Protein 7ZOT (pdb70)

Radius of gyration: 19.87 Å; Cα contacts (8 Å, |Δi|>4): 506; chains: 2; bounding box: 58×39×43 Å

Foldseek 3Di:
DDDDALFKKWWDDVPATFIWGDHDPQKTWWFDWDPAAQPPDPHHNPDPCGRKTFTAIDGNCVRRPVTDMDGDPVCCVVAPWDPSVQLNVVSVVRGGPIDRPDRVVVVRVVVNVVSGHD/DDDDQLFKKWADDDPATFIWGHHDPQKTWWFAFDDPDPPGPDDDPCVVVTFKTFTAIGGNCVVNVPTDMDGPLPCPVPADWDPSVQLNVVSVVRGGPIDGDDRVVVVRVVVSNVSTGD

Solvent-accessible surface area: 12417 Å² total; per-residue (Å²): 174,150,17,116,55,0,0,1,0,15,0,34,36,22,10,34,73,0,21,0,0,19,23,12,143,31,78,0,0,2,0,4,50,15,110,103,100,8,17,35,82,128,47,62,26,128,38,125,123,15,16,36,3,70,0,73,120,59,108,16,124,91,12,7,54,54,10,41,96,126,22,25,25,68,64,54,175,134,126,150,31,68,89,62,146,57,0,28,50,25,0,112,139,65,63,39,95,144,66,87,6,32,11,61,44,100,24,10,26,80,8,0,18,115,10,15,32,70,182,161,30,117,52,0,2,0,0,16,0,17,49,50,3,35,67,9,11,0,0,25,16,10,142,33,63,0,0,4,6,1,30,23,60,141,58,95,47,60,50,60,54,26,77,68,6,58,106,16,109,43,0,41,0,38,112,58,96,24,115,87,7,11,57,84,20,50,94,96,17,35,30,34,57,67,143,128,130,164,48,72,83,60,132,59,0,27,52,24,0,108,138,64,63,39,94,126,52,126,37,28,17,56,30,106,26,20,28,83,6,0,22,107,14,10,28,79

GO terms:
  GO:0004623 A2-type glycerophospholipase activity (F, IDA)
  GO:0016410 N-acyltransferase activity (F, IDA)
  GO:0008970 glycerophospholipid phospholipase A1 activity (F, IDA)
  GO:0070292 N-acylphosphatidylethanolamine metabolic process (P, IDA)
  GO:0004623 A2-type glycerophospholipase activity (F, EXP)
  GO:0008285 negative regulation of cell population proliferation (P, TAS)
  GO:0036152 phosphatidylethanolamine acyl-chain remodeling (P, TAS)
  GO:0016746 acyltransferase activity (F, TAS)
  GO:0005829 cytosol (C, TAS)
  GO:0005515 protein binding (F, IPI)
  GO:0006644 phospholipid metabolic process (P, IDA)

B-factor: mean 21.37, std 11.47, range [8.7, 89.3]

Secondary structure (DSSP, 8-state):
----TT-EEEEE-SSSEEEEEEEETTEEEEEPPPSS-TT-TT--TT-TTTTEEEEEEEEHHHHHTT--EEE--GGGGTSPPPPHHHHHHHHHHHTT-EEE--TTTTHHHHHHHHHHH-/----TT-EEEEE-SSSEEEEEEEETTEEEEEE---SSSSTTS--GGGGG--EEEEEEEEHHHHHTT--EEE--TTTTT-PPPPHHHHHHHHHHHTT-EEE--TTTTHHHHHHHHHHH-

Nearest PDB structures (foldseek):
  7zot-assembly2_B  TM=8.733E-01  e=9.424E-20  Homo sapiens
  2my9-assembly1_A  TM=8.352E-01  e=4.402E-17  Homo sapiens
  7zom-assembly1_A  TM=9.343E-01  e=1.101E-12  Homo sapiens
  2lkt-assembly1_A  TM=7.521E-01  e=1.101E-15  Homo sapiens
  2kyt-assembly1_A  TM=8.124E-01  e=1.447E-11  Homo sapiens

Organism: Homo sapiens (NCBI:txid9606)

Structure (mmCIF, N/CA/C/O backbone):
data_7ZOT
#
_entry.id   7ZOT
#
_cell.length_a   116.800
_cell.length_b   39.540
_cell.length_c   52.950
_cell.angle_alpha   90.000
_cell.angle_beta   94.952
_cell.angle_gamma   90.000
#
_symmetry.space_group_name_H-M   'C 1 2 1'
#
loop_
_entity.id
_entity.type
_entity.pdbx_description
1 polymer 'Phospholipase A and acyltransferase 4'
2 non-polymer DI(HYDROXYETHYL)ETHER
3 water water
#
loop_
_atom_site.group_PDB
_atom_site.id
_atom_site.type_symbol
_atom_site.label_atom_id
_atom_site.label_alt_id
_atom_site.label_comp_id
_atom_site.label_asym_id
_atom_site.label_entity_id
_atom_site.label_seq_id
_atom_site.pdbx_PDB_ins_code
_atom_site.Cartn_x
_atom_site.Cartn_y
_atom_site.Cartn_z
_atom_site.occupancy
_atom_site.B_iso_or_equiv
_atom_site.auth_seq_id
_atom_site.auth_comp_id
_atom_site.auth_asym_id
_atom_site.auth_atom_id
_atom_site.pdbx_PDB_model_num
ATOM 1 N N . GLN A 1 9 ? 3.458 14.673 24.469 1.000 78.820 6 GLN A N 1
ATOM 2 C CA . GLN A 1 9 ? 2.438 13.658 24.880 1.000 64.870 6 GLN A CA 1
ATOM 3 C C . GLN A 1 9 ? 3.114 12.434 25.511 1.000 54.810 6 GLN A C 1
ATOM 4 O O . GLN A 1 9 ? 4.164 11.993 24.988 1.000 43.980 6 GLN A O 1
ATOM 10 N N . GLU A 1 10 ? 2.512 11.923 26.594 1.000 41.500 7 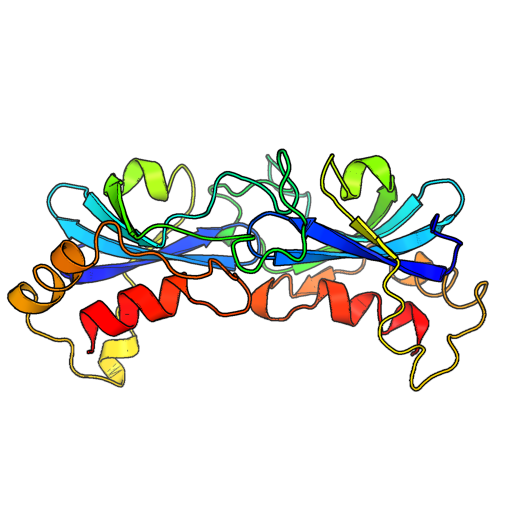GLU A N 1
ATOM 11 C CA . GLU A 1 10 ? 2.863 10.665 27.311 1.000 44.670 7 GLU A CA 1
ATOM 12 C C . GLU A 1 10 ? 2.585 9.470 26.407 1.000 33.310 7 GLU A C 1
ATOM 13 O O . GLU A 1 10 ? 1.565 9.445 25.715 1.000 38.280 7 GLU A O 1
ATOM 19 N N . PRO A 1 11 ? 3.476 8.453 26.351 1.000 22.670 8 PRO A N 1
ATOM 20 C CA . PRO A 1 11 ? 3.292 7.395 25.373 1.000 18.370 8 PRO A CA 1
ATOM 21 C C . PRO A 1 11 ? 2.143 6.486 25.792 1.000 14.800 8 PRO A C 1
ATOM 22 O O . PRO A 1 11 ? 1.943 6.187 26.957 1.000 16.540 8 PRO A O 1
ATOM 26 N N . LYS A 1 12 ? 1.389 6.045 24.810 1.000 13.560 9 LYS A N 1
ATOM 27 C CA . LYS A 1 12 ? 0.379 4.979 25.010 1.000 13.600 9 LYS A CA 1
ATOM 28 C C . LYS A 1 12 ? 0.853 3.734 24.280 1.000 12.590 9 LYS A C 1
ATOM 29 O O . LYS A 1 12 ? 1.609 3.806 23.299 1.000 9.920 9 LYS A O 1
ATOM 35 N N . PRO A 1 13 ? 0.423 2.557 24.745 1.000 13.840 10 PRO A N 1
ATOM 36 C CA . PRO A 1 13 ? 0.747 1.316 24.057 1.000 12.210 10 PRO A CA 1
ATOM 37 C C . PRO A 1 13 ? 0.445 1.413 22.555 1.000 12.120 10 PRO A C 1
ATOM 38 O O . PRO A 1 13 ? -0.635 1.879 22.183 1.000 13.580 10 PRO A O 1
ATOM 42 N N . GLY A 1 14 ? 1.398 0.966 21.738 1.000 11.430 11 GLY A N 1
ATOM 43 C CA . GLY A 1 14 ? 1.337 0.971 20.272 1.000 10.230 11 GLY A CA 1
ATOM 44 C C . GLY A 1 14 ? 2.073 2.140 19.658 1.000 9.850 11 GLY A C 1
ATOM 45 O O . GLY A 1 14 ? 2.330 2.072 18.441 1.000 12.190 11 GLY A O 1
ATOM 46 N N . ASP A 1 15 ? 2.386 3.177 20.451 1.000 9.560 12 ASP A N 1
ATOM 47 C CA . ASP A 1 15 ? 3.098 4.400 19.988 1.000 9.960 12 ASP A CA 1
ATOM 48 C C . ASP A 1 15 ? 4.527 4.089 19.530 1.000 10.190 12 ASP A C 1
ATOM 49 O O . ASP A 1 15 ? 5.306 3.371 20.262 1.000 11.920 12 ASP A O 1
ATOM 54 N N . LEU A 1 16 ? 4.952 4.765 18.468 1.000 10.740 13 LEU A N 1
ATOM 55 C CA . LEU A 1 16 ? 6.380 4.773 18.076 1.000 13.600 13 LEU A CA 1
ATOM 56 C C . LEU A 1 16 ? 7.114 5.865 18.866 1.000 13.220 13 LEU A C 1
ATOM 57 O O . LEU A 1 16 ? 6.587 6.968 18.998 1.000 13.040 13 LEU A O 1
ATOM 62 N N . ILE A 1 17 ? 8.301 5.521 19.347 1.000 10.180 14 ILE A N 1
ATOM 63 C CA . ILE A 1 17 ? 9.200 6.422 20.091 1.000 10.370 14 ILE A CA 1
ATOM 64 C C . ILE A 1 17 ? 10.440 6.657 19.237 1.000 11.580 14 ILE A C 1
ATOM 65 O O . ILE A 1 17 ? 11.071 5.683 18.836 1.000 11.610 14 ILE A O 1
ATOM 70 N N . GLU A 1 18 ? 10.741 7.932 18.991 1.000 11.870 15 GLU A N 1
ATOM 71 C CA . GLU A 1 18 ? 11.942 8.394 18.284 1.000 10.890 15 GLU A CA 1
ATOM 72 C C . GLU A 1 18 ? 12.884 8.981 19.329 1.000 9.850 15 GLU A C 1
ATOM 73 O O . GLU A 1 18 ? 12.465 9.902 20.066 1.000 10.980 15 GLU A O 1
ATOM 79 N N . ILE A 1 19 ? 14.079 8.406 19.429 1.000 12.200 16 ILE A N 1
ATOM 80 C CA . ILE A 1 19 ? 15.080 8.766 20.456 1.000 10.940 16 ILE A CA 1
ATOM 81 C C . ILE A 1 19 ? 16.214 9.467 19.734 1.000 11.770 16 ILE A C 1
ATOM 82 O O . ILE A 1 19 ? 16.814 8.858 18.831 1.000 12.320 16 ILE A O 1
ATOM 87 N N . PHE A 1 20 ? 16.557 10.682 20.175 1.000 12.940 17 PHE A N 1
ATOM 88 C CA . PHE A 1 20 ? 17.599 11.495 19.510 1.000 12.660 17 PHE A CA 1
ATOM 89 C C . PHE A 1 20 ? 18.951 11.128 20.086 1.000 11.910 17 PHE A C 1
ATOM 90 O O . PHE A 1 20 ? 19.331 11.620 21.169 1.000 16.390 17 PHE A O 1
ATOM 98 N N . ARG A 1 21 ? 19.691 10.327 19.329 1.000 13.660 18 ARG A N 1
ATOM 99 C CA . ARG A 1 21 ? 21.083 9.987 19.685 1.000 14.980 18 ARG A CA 1
ATOM 100 C C . ARG A 1 21 ? 22.014 10.948 18.945 1.000 14.420 18 ARG A C 1
ATOM 101 O O . ARG A 1 21 ? 21.541 11.790 18.141 1.000 16.890 18 ARG A O 1
ATOM 109 N N . LEU A 1 22 ? 23.308 10.768 19.152 1.000 17.630 19 LEU A N 1
ATOM 110 C CA . LEU A 1 22 ? 24.348 11.554 18.462 1.000 17.970 19 LEU A CA 1
ATOM 111 C C . LEU A 1 22 ? 24.521 11.005 17.044 1.000 15.410 19 LEU A C 1
ATOM 112 O O . LEU A 1 22 ? 25.015 9.880 16.910 1.000 16.700 19 LEU A O 1
ATOM 117 N N . GLY A 1 23 ? 24.018 11.745 16.059 1.000 11.470 20 GLY A N 1
ATOM 118 C CA . GLY A 1 23 ? 24.182 11.472 14.620 1.000 12.870 20 GLY A CA 1
ATOM 119 C C . GLY A 1 23 ? 23.076 10.606 14.045 1.000 11.950 20 GLY A C 1
ATOM 120 O O . GLY A 1 23 ? 23.062 10.392 12.832 1.000 12.880 20 GLY A O 1
ATOM 121 N N . TYR A 1 24 ? 22.146 10.107 14.861 1.000 11.890 21 TYR A N 1
ATOM 122 C CA . TYR A 1 24 ? 21.058 9.248 14.328 1.000 10.530 21 TYR A CA 1
ATOM 123 C C . TYR A 1 24 ? 19.938 9.203 15.359 1.000 10.820 21 TYR A C 1
ATOM 124 O O . TYR A 1 24 ? 20.115 9.685 16.520 1.000 10.190 21 TYR A O 1
ATOM 133 N N . GLU A 1 25 ? 18.811 8.644 14.940 1.000 12.820 22 GLU A N 1
ATOM 134 C CA . GLU A 1 25 ? 17.676 8.393 15.856 1.000 12.900 22 GLU A CA 1
ATOM 135 C C . GLU A 1 25 ? 17.486 6.895 16.003 1.000 15.290 22 GLU A C 1
ATOM 136 O O . GLU A 1 25 ? 17.495 6.167 15.003 1.000 14.540 22 GLU A O 1
ATOM 142 N N . HIS A 1 26 ? 17.347 6.453 17.238 1.000 11.980 23 HIS A N 1
ATOM 143 C CA . HIS A 1 26 ? 16.957 5.072 17.594 1.000 12.370 23 HIS A CA 1
ATOM 144 C C . HIS A 1 26 ? 15.440 5.062 17.784 1.000 13.110 23 HIS A C 1
ATOM 145 O O . HIS A 1 26 ? 14.899 6.010 18.379 1.000 14.690 23 HIS A O 1
ATOM 152 N N . TRP A 1 27 ? 14.770 4.020 17.311 1.000 11.860 24 TRP A N 1
ATOM 153 C CA . TRP A 1 27 ? 13.303 3.916 17.400 1.000 11.560 24 TRP A CA 1
ATOM 154 C C . TRP A 1 27 ? 12.922 2.728 18.272 1.000 14.010 24 TRP A C 1
ATOM 155 O O . TRP A 1 27 ? 13.646 1.713 18.294 1.000 13.500 24 TRP A O 1
ATOM 166 N N . ALA A 1 28 ? 11.797 2.852 18.951 1.000 11.290 25 ALA A N 1
ATOM 167 C CA . ALA A 1 28 ? 11.239 1.795 19.800 1.000 11.990 25 ALA A CA 1
ATOM 168 C C . ALA A 1 28 ? 9.717 1.856 19.733 1.000 13.350 25 ALA A C 1
ATOM 169 O O . ALA A 1 28 ? 9.147 2.869 19.223 1.000 14.650 25 ALA A O 1
ATOM 171 N N . LEU A 1 29 ? 9.099 0.742 20.103 1.000 13.210 26 LEU A N 1
ATOM 172 C CA . LEU A 1 29 ? 7.621 0.612 20.215 1.000 12.670 26 LEU A CA 1
ATOM 173 C C . LEU A 1 29 ? 7.250 0.561 21.694 1.000 12.520 26 LEU A C 1
ATOM 174 O O . LEU A 1 29 ? 7.684 -0.354 22.401 1.000 12.190 26 LEU A O 1
ATOM 179 N N . TYR A 1 30 ? 6.430 1.497 22.133 1.000 12.300 27 TYR A N 1
ATOM 180 C CA . TYR A 1 30 ? 5.984 1.533 23.528 1.000 11.210 27 TYR A CA 1
ATOM 181 C C . TYR A 1 30 ? 4.857 0.504 23.667 1.000 11.810 27 TYR A C 1
ATOM 182 O O . TYR A 1 30 ? 3.923 0.506 22.838 1.000 13.270 27 TYR A O 1
ATOM 191 N N . ILE A 1 31 ? 4.985 -0.379 24.658 1.000 11.060 28 ILE A N 1
ATOM 192 C CA . ILE A 1 31 ? 3.965 -1.444 24.882 1.000 13.970 28 ILE A CA 1
ATOM 193 C C . ILE A 1 31 ? 3.234 -1.265 26.213 1.000 13.020 28 ILE A C 1
ATOM 194 O O . ILE A 1 31 ? 2.310 -2.066 26.440 1.000 13.270 28 ILE A O 1
ATOM 199 N N . GLY A 1 32 ? 3.548 -0.249 27.009 1.000 14.200 29 GLY A N 1
ATOM 200 C CA . GLY A 1 32 ? 2.877 0.041 28.284 1.000 11.720 29 GLY A CA 1
ATOM 201 C C . GLY A 1 32 ? 3.716 -0.367 29.476 1.000 12.610 29 GLY A C 1
ATOM 202 O O . GLY A 1 32 ? 4.714 -1.133 29.315 1.000 12.790 29 GLY A O 1
ATOM 203 N N . ASP A 1 33 ? 3.321 0.128 30.647 1.000 10.830 30 ASP A N 1
ATOM 204 C CA . ASP A 1 33 ? 3.999 -0.180 31.937 1.000 10.06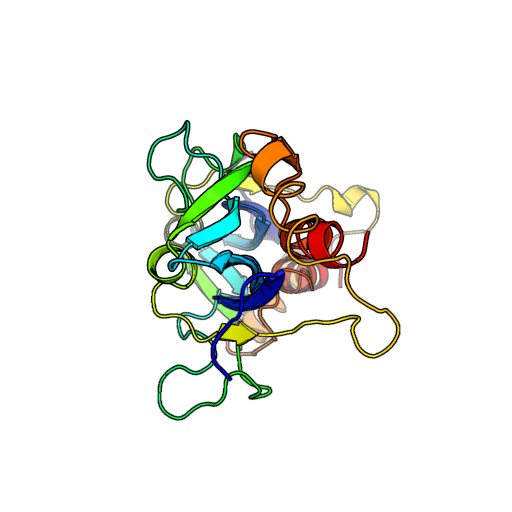0 30 ASP A CA 1
ATOM 205 C C . ASP A 1 33 ? 5.486 0.165 31.832 1.000 11.230 30 ASP A C 1
ATOM 206 O O . ASP A 1 33 ? 6.305 -0.466 32.523 1.000 12.930 30 ASP A O 1
ATOM 211 N N . GLY A 1 34 ? 5.840 1.197 31.083 1.000 10.670 31 GLY A N 1
ATOM 212 C CA . GLY A 1 34 ? 7.232 1.657 30.987 1.000 11.940 31 GLY A CA 1
ATOM 213 C C . GLY A 1 34 ? 8.104 0.753 30.142 1.000 13.660 31 GLY A C 1
ATOM 214 O O . GLY A 1 34 ? 9.325 0.957 30.186 1.000 14.000 31 GLY A O 1
ATOM 215 N N . TYR A 1 35 ? 7.547 -0.174 29.349 1.000 10.350 32 TYR A N 1
ATOM 216 C CA . TYR A 1 35 ? 8.339 -1.084 28.490 1.000 10.580 32 TYR A CA 1
ATOM 217 C C . TYR A 1 35 ? 8.255 -0.674 27.023 1.000 13.600 32 TYR A C 1
ATOM 218 O O . TYR A 1 35 ? 7.209 -0.195 26.528 1.000 12.690 32 TYR A O 1
ATOM 227 N N . VAL A 1 36 ? 9.352 -0.954 26.315 1.000 12.950 33 VAL A N 1
ATOM 228 C CA . VAL A 1 36 ? 9.386 -0.919 24.837 1.000 12.780 33 VAL A CA 1
ATOM 229 C C . VAL A 1 36 ? 9.827 -2.277 24.313 1.000 12.810 33 VAL A C 1
ATOM 230 O O . VAL A 1 36 ? 10.448 -3.029 25.028 1.000 13.700 33 VAL A O 1
ATOM 234 N N . ILE A 1 37 ? 9.484 -2.518 23.051 1.000 13.830 34 ILE A N 1
ATOM 235 C CA . ILE A 1 37 ? 10.106 -3.561 22.221 1.000 11.940 34 ILE A CA 1
ATOM 236 C C . ILE A 1 37 ? 10.837 -2.825 21.099 1.000 13.110 34 ILE A C 1
ATOM 237 O O . ILE A 1 37 ? 10.303 -1.825 20.540 1.000 13.490 34 ILE A O 1
ATOM 242 N N . HIS A 1 38 ? 12.062 -3.248 20.843 1.000 12.500 35 HIS A N 1
ATOM 243 C CA . HIS A 1 38 ? 12.953 -2.554 19.902 1.000 11.850 35 HIS A CA 1
ATOM 244 C C . HIS A 1 38 ? 14.035 -3.501 19.417 1.000 11.370 35 HIS A C 1
ATOM 245 O O . HIS A 1 38 ? 14.277 -4.587 20.039 1.000 14.080 35 HIS A O 1
ATOM 252 N N . LEU A 1 39 ? 14.668 -3.077 18.328 1.000 11.680 36 LEU A N 1
ATOM 253 C CA . LEU A 1 39 ? 15.878 -3.761 17.822 1.000 13.640 36 LEU A CA 1
ATOM 254 C C . LEU A 1 3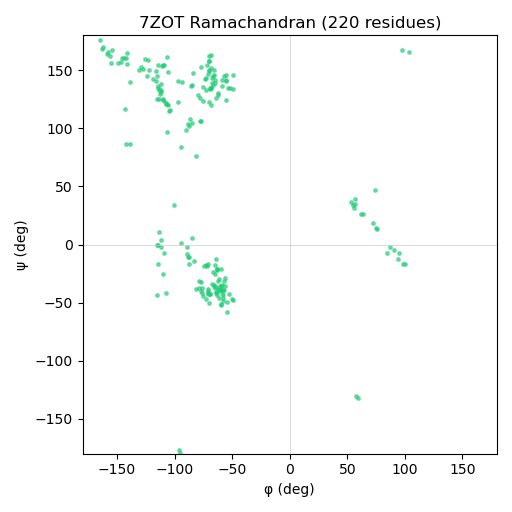9 ? 17.036 -3.162 18.609 1.000 13.370 36 LEU A C 1
ATOM 255 O O . LEU A 1 39 ? 17.380 -1.970 18.359 1.000 16.130 36 LEU A O 1
ATOM 260 N N . ALA A 1 40 ? 17.546 -3.918 19.569 1.000 13.070 37 ALA A N 1
ATOM 261 C CA . ALA A 1 40 ? 18.491 -3.390 20.569 1.000 17.120 37 ALA A CA 1
ATOM 262 C C . ALA A 1 40 ? 19.840 -3.241 19.879 1.000 17.000 37 ALA A C 1
ATOM 263 O O . ALA A 1 40 ? 20.252 -4.129 19.175 1.000 20.730 37 ALA A O 1
ATOM 265 N N . PRO A 1 41 ? 20.560 -2.119 20.083 1.000 21.850 38 PRO A N 1
ATOM 266 C CA . PRO A 1 41 ? 21.906 -1.985 19.529 1.000 22.350 38 PRO A CA 1
ATOM 267 C C . PRO A 1 41 ? 22.786 -3.134 19.981 1.000 23.370 38 PRO A C 1
ATOM 268 O O . PRO A 1 41 ? 22.675 -3.598 21.116 1.000 28.350 38 PRO A O 1
ATOM 272 N N . PRO A 1 42 ? 23.728 -3.599 19.136 1.000 23.670 39 PRO A N 1
ATOM 273 C CA . PRO A 1 42 ? 24.656 -4.640 19.552 1.000 24.780 39 PRO A CA 1
ATOM 274 C C . PRO A 1 42 ? 25.630 -4.052 20.599 1.000 18.900 39 PRO A C 1
ATOM 275 O O . PRO A 1 42 ? 25.799 -2.814 20.648 1.000 25.680 39 PRO A O 1
ATOM 279 N N . SER A 1 43 ? 26.241 -4.898 21.418 1.000 27.160 40 SER A N 1
ATOM 280 C CA . SER A 1 43 ? 27.253 -4.487 22.428 1.000 35.980 40 SER A CA 1
ATOM 281 C C . SER A 1 43 ? 28.642 -5.023 22.057 1.000 34.290 40 SER A C 1
ATOM 282 O O . SER A 1 43 ? 29.597 -4.702 22.789 1.000 29.520 40 SER A O 1
ATOM 285 N N . GLU A 1 44 ? 28.761 -5.793 20.965 1.000 25.040 41 GLU A N 1
ATOM 286 C CA . GLU A 1 44 ? 30.056 -6.371 20.519 1.000 22.460 41 GLU A CA 1
ATOM 287 C C . GLU A 1 44 ? 30.397 -5.619 19.239 1.000 24.390 41 GLU A C 1
ATOM 288 O O . GLU A 1 44 ? 29.526 -5.561 18.337 1.000 23.370 41 GLU A O 1
ATOM 294 N N . TYR A 1 45 ? 31.578 -5.013 19.205 1.000 24.850 42 TYR A N 1
ATOM 295 C CA . TYR A 1 45 ? 32.107 -4.294 18.021 1.000 28.250 42 TYR A CA 1
ATOM 296 C C . TYR A 1 45 ? 32.457 -5.315 16.949 1.000 35.520 42 TYR A C 1
ATOM 297 O O . TYR A 1 45 ? 32.804 -6.455 17.280 1.000 26.570 42 TYR A O 1
ATOM 306 N N . PRO A 1 46 ? 32.344 -4.948 15.650 1.000 22.220 43 PRO A N 1
ATOM 307 C CA . PRO A 1 46 ? 32.846 -5.811 14.577 1.000 17.880 43 PRO A CA 1
ATOM 308 C C . PRO A 1 46 ? 34.305 -6.195 14.848 1.000 21.510 43 PRO A C 1
ATOM 309 O O . PRO A 1 46 ? 35.088 -5.341 15.273 1.000 18.580 43 PRO A O 1
ATOM 313 N N . GLY A 1 47 ? 34.622 -7.480 14.673 1.000 15.760 44 GLY A N 1
ATOM 314 C CA . GLY A 1 47 ? 35.958 -8.020 14.893 1.000 18.100 44 GLY A CA 1
ATOM 315 C C . GLY A 1 47 ? 36.297 -8.187 16.367 1.000 20.320 44 GLY A C 1
ATOM 316 O O . GLY A 1 47 ? 37.472 -8.486 16.629 1.000 25.740 44 GLY A O 1
ATOM 317 N N . ALA A 1 48 ? 35.342 -8.104 17.292 1.000 22.760 45 ALA A N 1
ATOM 318 C CA . ALA A 1 48 ? 35.588 -8.490 18.708 1.000 27.690 45 ALA A CA 1
ATOM 319 C C . ALA A 1 48 ? 35.853 -9.995 18.777 1.000 33.330 45 ALA A C 1
ATOM 320 O O . ALA A 1 48 ? 35.283 -10.759 17.957 1.000 32.840 45 ALA A O 1
ATOM 322 N N . GLY A 1 49 ? 36.653 -10.418 19.749 1.000 33.580 46 GLY A N 1
ATOM 323 C CA . GLY A 1 49 ? 36.960 -11.843 19.976 1.000 33.070 46 GLY A CA 1
ATOM 324 C C . GLY A 1 49 ? 37.610 -12.454 18.749 1.000 24.570 46 GLY A C 1
ATOM 325 O O . GLY A 1 49 ? 38.539 -11.833 18.177 1.000 25.780 46 GLY A O 1
ATOM 326 N N . SER A 1 50 ? 37.127 -13.617 18.327 1.000 25.630 47 SER A N 1
ATOM 327 C CA . SER A 1 50 ? 37.741 -14.408 17.233 1.000 34.380 47 SER A CA 1
ATOM 328 C C . SER A 1 50 ? 37.159 -13.933 15.891 1.000 27.980 47 SER A C 1
ATOM 329 O O . SER A 1 50 ? 37.793 -14.187 14.858 1.000 26.790 47 SER A O 1
ATOM 332 N N . SER A 1 51 ? 36.034 -13.213 15.933 1.000 25.890 48 SER A N 1
ATOM 333 C CA . SER A 1 51 ? 35.219 -12.855 14.746 1.000 22.100 48 SER A CA 1
ATOM 334 C C . SER A 1 51 ? 36.003 -11.909 13.837 1.000 26.060 48 SER A C 1
ATOM 335 O O . SER A 1 51 ? 36.781 -11.070 14.330 1.000 30.430 48 SER A O 1
ATOM 338 N N . SER A 1 52 ? 35.785 -12.039 12.536 1.000 19.960 49 SER A N 1
ATOM 339 C CA . SER A 1 52 ? 36.278 -11.101 11.499 1.000 20.230 49 SER A CA 1
ATOM 340 C C . SER A 1 52 ? 35.300 -9.924 11.393 1.000 15.080 49 SER A C 1
ATOM 341 O O . SER A 1 52 ? 34.094 -10.118 11.589 1.000 15.260 49 SER A O 1
ATOM 344 N N . VAL A 1 53 ? 35.805 -8.721 11.076 1.000 16.500 50 VAL A N 1
ATOM 345 C CA . VAL A 1 53 ? 34.948 -7.538 10.778 1.000 16.760 50 VAL A CA 1
ATOM 346 C C . VAL A 1 53 ? 34.013 -7.887 9.624 1.000 15.660 50 VAL A C 1
ATOM 347 O O . VAL A 1 53 ? 32.859 -7.426 9.633 1.000 24.150 50 VAL A O 1
ATOM 351 N N . PHE A 1 54 ? 34.472 -8.752 8.716 1.000 15.070 51 PHE A N 1
ATOM 352 C CA . PHE A 1 54 ? 33.735 -9.133 7.475 1.000 26.670 51 PHE A CA 1
ATOM 353 C C . PHE A 1 54 ? 32.744 -10.275 7.743 1.000 27.680 51 PHE A C 1
ATOM 354 O O . PHE A 1 54 ? 32.043 -10.723 6.803 1.000 24.810 51 PHE A O 1
ATOM 362 N N . SER A 1 55 ? 32.582 -10.683 8.998 1.000 18.420 52 SER A N 1
ATOM 363 C CA . SER A 1 55 ? 31.526 -11.648 9.369 1.000 17.160 52 SER A CA 1
ATOM 364 C C . SER A 1 55 ? 30.149 -11.091 8.995 1.000 19.140 52 SER A C 1
ATOM 365 O O . SER A 1 55 ? 29.868 -9.917 9.278 1.000 19.440 52 SER A O 1
ATOM 368 N N . VAL A 1 56 ? 29.287 -11.921 8.418 1.000 22.040 53 VAL A N 1
ATOM 369 C CA . VAL A 1 56 ? 27.860 -11.554 8.169 1.000 23.330 53 VAL 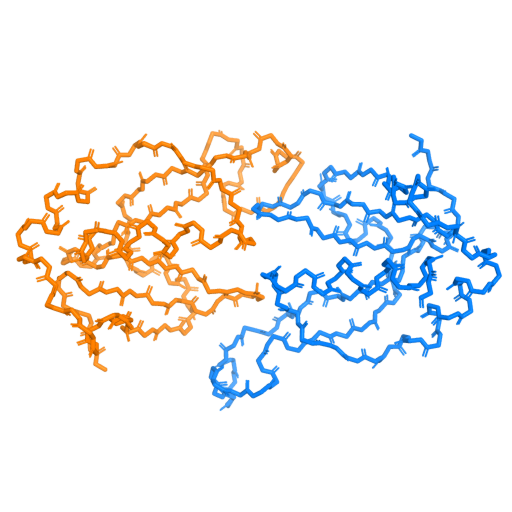A CA 1
ATOM 370 C C . VAL A 1 56 ? 27.150 -11.213 9.481 1.000 25.550 53 VAL A C 1
ATOM 371 O O . VAL A 1 56 ? 26.134 -10.486 9.436 1.000 22.430 53 VAL A O 1
ATOM 375 N N . LEU A 1 57 ? 27.664 -11.678 10.625 1.000 21.220 54 LEU A N 1
ATOM 376 C CA . LEU A 1 57 ? 27.018 -11.456 11.935 1.000 22.980 54 LEU A CA 1
ATOM 377 C C . LEU A 1 57 ? 27.606 -10.216 12.617 1.000 14.950 54 LEU A C 1
ATOM 378 O O . LEU A 1 57 ? 27.119 -9.870 13.693 1.000 18.530 54 LEU A O 1
ATOM 383 N N . SER A 1 58 ? 28.552 -9.513 11.994 1.000 17.920 55 SER A N 1
ATOM 384 C CA A SER A 1 58 ? 29.004 -8.195 12.496 0.700 15.970 55 SER A CA 1
ATOM 385 C CA B SER A 1 58 ? 29.003 -8.198 12.508 0.300 16.800 55 SER A CA 1
ATOM 386 C C . SER A 1 58 ? 27.768 -7.299 12.661 1.000 17.350 55 SER A C 1
ATOM 387 O O . SER A 1 58 ? 26.965 -7.230 11.725 1.000 17.710 55 SER A O 1
ATOM 392 N N . ASN A 1 59 ? 27.644 -6.622 13.793 1.000 18.040 56 ASN A N 1
ATOM 393 C CA . ASN A 1 59 ? 26.518 -5.686 14.035 1.000 15.560 56 ASN A CA 1
ATOM 394 C C . ASN A 1 59 ? 25.185 -6.431 14.040 1.000 16.560 56 ASN A C 1
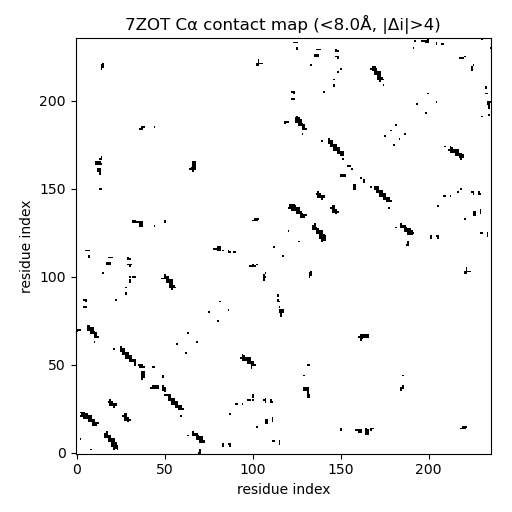ATOM 395 O O . ASN A 1 59 ? 24.138 -5.747 13.860 1.000 21.970 56 ASN A O 1
ATOM 400 N N . SER A 1 60 ? 25.162 -7.731 14.376 1.000 13.980 57 SER A N 1
ATOM 401 C CA A SER A 1 60 ? 23.896 -8.452 14.667 0.500 14.640 57 SER A CA 1
ATOM 402 C CA B SER A 1 60 ? 23.896 -8.457 14.679 0.500 15.850 57 SER A CA 1
ATOM 403 C C . SER A 1 60 ? 23.229 -7.856 15.912 1.000 17.990 57 SER A C 1
ATOM 404 O O . SER A 1 60 ? 23.940 -7.612 16.913 1.000 21.750 57 SER A O 1
ATOM 409 N N . ALA A 1 61 ? 21.912 -7.656 15.840 1.000 16.080 58 ALA A N 1
ATOM 410 C CA . ALA A 1 61 ? 21.101 -7.079 16.928 1.000 17.190 58 ALA A CA 1
ATOM 411 C C . ALA A 1 61 ? 19.937 -8.024 17.213 1.000 17.170 58 ALA A C 1
ATOM 412 O O . ALA A 1 61 ? 19.486 -8.733 16.301 1.000 13.430 58 ALA A O 1
ATOM 414 N N . GLU A 1 62 ? 19.473 -8.009 18.458 1.000 14.070 59 GLU A N 1
ATOM 415 C CA . GLU A 1 62 ? 18.360 -8.838 18.950 1.000 12.710 59 GLU A CA 1
ATOM 416 C C . GLU A 1 62 ? 17.178 -7.929 19.260 1.000 14.550 59 GLU A C 1
ATOM 417 O O . GLU A 1 62 ? 17.384 -6.828 19.824 1.000 16.230 59 GLU A O 1
ATOM 423 N N . VAL A 1 63 ? 15.994 -8.381 18.888 1.000 13.910 60 VAL A N 1
ATOM 424 C CA . VAL A 1 63 ? 14.720 -7.732 19.309 1.000 11.940 60 VAL A CA 1
ATOM 425 C C . VAL A 1 63 ? 14.539 -7.988 20.802 1.000 13.140 60 VAL A C 1
ATOM 426 O O . VAL A 1 63 ? 14.506 -9.158 21.187 1.000 14.150 60 VAL A O 1
ATOM 430 N N . LYS A 1 64 ? 14.406 -6.928 21.595 1.000 14.710 61 LYS A N 1
ATOM 431 C CA . LYS A 1 64 ? 14.330 -7.061 23.064 1.000 13.670 61 LYS A CA 1
ATOM 432 C C . LYS A 1 64 ? 13.147 -6.271 23.597 1.000 12.010 61 LYS A C 1
ATOM 433 O O . LYS A 1 64 ? 12.732 -5.295 22.983 1.000 13.300 61 LYS A O 1
ATOM 439 N N . ARG A 1 65 ? 12.608 -6.759 24.710 1.000 14.150 62 ARG A N 1
ATOM 440 C CA . ARG A 1 65 ? 11.691 -5.977 25.549 1.000 12.520 62 ARG A CA 1
ATOM 441 C C . ARG A 1 65 ? 12.546 -5.398 26.672 1.000 15.080 62 ARG A C 1
ATOM 442 O O . ARG A 1 65 ? 13.133 -6.187 27.445 1.000 15.080 62 ARG A O 1
ATOM 450 N N . GLU A 1 66 ? 12.557 -4.078 26.807 1.000 12.620 63 GLU A N 1
ATOM 451 C CA . GLU A 1 66 ? 13.362 -3.370 27.819 1.000 14.410 63 GLU A CA 1
ATOM 452 C C . GLU A 1 66 ? 12.554 -2.205 28.373 1.000 11.630 63 GLU A C 1
ATOM 453 O O . GLU A 1 66 ? 11.573 -1.792 27.743 1.000 13.410 63 GLU A O 1
ATOM 459 N N . ARG A 1 67 ? 13.006 -1.673 29.503 1.000 10.950 64 ARG A N 1
ATOM 460 C CA . ARG A 1 67 ? 12.408 -0.462 30.089 1.000 12.270 64 ARG A CA 1
ATOM 461 C C . ARG A 1 67 ? 12.730 0.731 29.171 1.000 11.700 64 ARG A C 1
ATOM 462 O O . ARG A 1 67 ? 13.908 0.902 28.792 1.000 13.430 64 ARG A O 1
ATOM 470 N N . LEU A 1 68 ? 11.719 1.557 28.893 1.000 12.360 65 LEU A N 1
ATOM 471 C CA . LEU A 1 68 ? 11.835 2.844 28.151 1.000 12.390 65 LEU A CA 1
ATOM 472 C C . LEU A 1 68 ? 12.962 3.669 28.785 1.000 11.800 65 LEU A C 1
ATOM 473 O O . LEU A 1 68 ? 13.800 4.149 28.021 1.000 13.510 65 LEU A O 1
ATOM 478 N N . GLU A 1 69 ? 12.997 3.774 30.112 1.000 12.220 66 GLU A N 1
ATOM 479 C CA . GLU A 1 69 ? 14.010 4.617 30.817 1.000 19.410 66 GLU A CA 1
ATOM 480 C C . GLU A 1 69 ? 15.422 4.130 30.490 1.000 19.630 66 GLU A C 1
ATOM 481 O O . GLU A 1 69 ? 16.343 4.964 30.376 1.000 18.140 66 GLU A O 1
ATOM 487 N N . ASP A 1 70 ? 15.624 2.823 30.413 1.000 15.530 67 ASP A N 1
ATOM 488 C CA . ASP A 1 70 ? 16.947 2.220 30.114 1.000 16.970 67 ASP A CA 1
ATOM 489 C C . ASP A 1 70 ? 17.345 2.501 28.662 1.000 21.150 67 ASP A C 1
ATOM 490 O O . ASP A 1 70 ? 18.513 2.813 28.412 1.000 23.690 67 ASP A O 1
ATOM 495 N N . VAL A 1 71 ? 16.420 2.382 27.735 1.000 15.740 68 VAL A N 1
ATOM 496 C CA . VAL A 1 71 ? 16.690 2.589 26.286 1.000 17.290 68 VAL A CA 1
ATOM 497 C C . VAL A 1 71 ? 16.932 4.077 26.015 1.000 18.510 68 VAL A C 1
ATOM 498 O O . VAL A 1 71 ? 17.852 4.429 25.238 1.000 19.220 68 VAL A O 1
ATOM 502 N N . VAL A 1 72 ? 16.156 4.962 26.624 1.000 16.260 69 VAL A N 1
ATOM 503 C CA . VAL A 1 72 ? 16.310 6.418 26.355 1.000 16.120 69 VAL A CA 1
ATOM 504 C C . VAL A 1 72 ? 17.545 6.940 27.075 1.000 18.960 69 VAL A C 1
ATOM 505 O O . VAL A 1 72 ? 18.230 7.794 26.503 1.000 21.060 69 VAL A O 1
ATOM 509 N N . GLY A 1 73 ? 17.828 6.454 28.288 1.000 18.910 70 GLY A N 1
ATOM 510 C CA . GLY A 1 73 ? 18.898 7.051 29.108 1.000 24.480 70 GLY A CA 1
ATOM 511 C C . GLY A 1 73 ? 18.621 8.528 29.330 1.000 19.500 70 GLY A C 1
ATOM 512 O O . GLY A 1 73 ? 17.490 8.878 29.712 1.000 32.500 70 GLY A O 1
ATOM 513 N N . GLY A 1 74 ? 19.597 9.387 29.084 1.000 30.240 71 GLY A N 1
ATOM 514 C CA . GLY A 1 74 ? 19.407 10.838 29.249 1.000 26.500 71 GLY A CA 1
ATOM 515 C C . GLY A 1 74 ? 18.889 11.501 27.983 1.000 22.410 71 GLY A C 1
ATOM 516 O O . GLY A 1 74 ? 18.690 12.743 28.002 1.000 22.450 71 GLY A O 1
ATOM 517 N N . CYS A 1 75 ? 18.718 10.751 26.897 1.000 17.100 72 CYS A N 1
ATOM 518 C CA . CYS A 1 75 ? 18.419 11.334 25.566 1.000 15.480 72 CYS A CA 1
ATOM 519 C C . CYS A 1 75 ? 17.025 11.954 25.525 1.000 17.420 72 CYS A C 1
ATOM 520 O O . CYS A 1 75 ? 16.101 11.476 26.238 1.000 18.670 72 CYS A O 1
ATOM 523 N N . CYS A 1 76 ? 16.873 12.964 24.673 1.000 15.680 73 CYS A N 1
ATOM 524 C CA . CYS A 1 76 ? 15.560 13.521 24.305 1.000 18.760 73 CYS A CA 1
ATOM 525 C C . CYS A 1 76 ? 14.850 12.491 23.437 1.000 17.490 73 CYS A C 1
ATOM 526 O O . CYS A 1 76 ? 15.528 11.754 22.694 1.000 12.940 73 CYS A O 1
ATOM 529 N N . TYR A 1 77 ? 13.537 12.436 23.554 1.000 15.640 74 TYR A N 1
ATOM 530 C CA . TYR A 1 77 ? 12.721 11.481 22.775 1.000 16.010 74 TYR A CA 1
ATOM 531 C C . TYR A 1 77 ? 11.327 12.046 22.669 1.000 15.640 74 TYR A C 1
ATOM 532 O O . TYR A 1 77 ? 10.970 12.970 23.430 1.000 14.550 74 TYR A O 1
ATOM 541 N N . ARG A 1 78 ? 10.589 11.514 21.711 1.000 14.440 75 ARG A N 1
ATOM 542 C CA . ARG A 1 78 ? 9.192 11.906 21.474 1.000 17.370 75 ARG A CA 1
ATOM 543 C C . ARG A 1 78 ? 8.416 10.720 20.921 1.000 14.430 75 ARG A C 1
ATOM 544 O O . ARG A 1 78 ? 9.015 9.849 20.299 1.000 15.610 75 ARG A O 1
ATOM 552 N N . VAL A 1 79 ? 7.109 10.759 21.114 1.000 14.300 76 VAL A N 1
ATOM 553 C CA . VAL A 1 79 ? 6.197 9.915 20.303 1.000 15.360 76 VAL A CA 1
ATOM 554 C C . VAL A 1 79 ? 6.223 10.479 18.896 1.000 16.440 76 VAL A C 1
ATOM 555 O O . VAL A 1 79 ? 6.105 11.721 18.734 1.000 13.680 76 VAL A O 1
ATOM 559 N N . ASN A 1 80 ? 6.361 9.613 17.897 1.000 16.380 77 ASN A N 1
ATOM 560 C CA . ASN A 1 80 ? 6.297 10.046 16.488 1.000 15.380 77 ASN A CA 1
ATOM 561 C C . ASN A 1 80 ? 5.497 9.021 15.694 1.000 15.250 77 ASN A C 1
ATOM 562 O O . ASN A 1 80 ? 6.096 8.099 15.109 1.000 14.790 77 ASN A O 1
ATOM 567 N N . ASN A 1 81 ? 4.170 9.188 15.688 1.000 14.200 78 ASN A N 1
ATOM 568 C CA . ASN A 1 81 ? 3.267 8.365 14.845 1.000 12.860 78 ASN A CA 1
ATOM 569 C C . ASN A 1 81 ? 2.898 9.180 13.611 1.000 16.410 78 ASN A C 1
ATOM 570 O O . ASN A 1 81 ? 1.760 9.048 13.158 1.000 17.980 78 ASN A O 1
ATOM 575 N N . SER A 1 82 ? 3.778 10.021 13.072 1.000 19.470 79 SER A N 1
ATOM 576 C CA . SER A 1 82 ? 3.372 10.911 11.952 1.000 18.490 79 SER A CA 1
ATOM 577 C C . SER A 1 82 ? 3.150 10.094 10.656 1.000 20.050 79 SER A C 1
ATOM 578 O O . SER A 1 82 ? 2.451 10.598 9.757 1.000 22.320 79 SER A O 1
ATOM 581 N N . LEU A 1 83 ? 3.642 8.845 10.563 1.000 20.980 80 LEU A N 1
ATOM 582 C CA . LEU A 1 83 ? 3.301 7.938 9.433 1.000 18.390 80 LEU A CA 1
ATOM 583 C C . LEU A 1 83 ? 1.799 7.601 9.420 1.000 20.290 80 LEU A C 1
ATOM 584 O O . LEU A 1 83 ? 1.302 7.121 8.385 1.000 22.280 80 LEU A O 1
ATOM 589 N N . ASP A 1 84 ? 1.068 7.901 10.483 1.000 17.580 81 ASP A N 1
ATOM 590 C CA . ASP A 1 84 ? -0.407 7.704 10.529 1.000 20.390 81 ASP A CA 1
ATOM 591 C C . ASP A 1 84 ? -1.059 8.606 9.465 1.000 27.580 81 ASP A C 1
ATOM 592 O O . ASP A 1 84 ? -2.199 8.336 9.091 1.000 24.740 81 ASP A O 1
ATOM 597 N N . HIS A 1 85 ? -0.386 9.662 8.997 1.000 22.860 82 HIS A N 1
ATOM 598 C CA . HIS A 1 85 ? -0.938 10.521 7.910 1.000 28.630 82 HIS A CA 1
ATOM 599 C C . HIS A 1 85 ? -0.851 9.808 6.562 1.000 30.380 82 HIS A C 1
ATOM 600 O O . HIS A 1 85 ? -1.534 10.239 5.647 1.000 32.810 82 HIS A O 1
ATOM 607 N N . GLU A 1 86 ? -0.025 8.777 6.427 1.000 24.380 83 GLU A N 1
ATOM 608 C CA . GLU A 1 86 ? 0.156 8.002 5.172 1.000 29.580 83 GLU A CA 1
ATOM 609 C C . GLU A 1 86 ? -0.481 6.610 5.294 1.000 33.000 83 GLU A C 1
ATOM 610 O O . GLU A 1 86 ? -1.110 6.179 4.331 1.000 30.220 83 GLU A O 1
ATOM 616 N N . TYR A 1 87 ? -0.326 5.933 6.433 1.000 24.520 84 TYR A N 1
ATOM 617 C CA . TYR A 1 87 ? -0.787 4.535 6.625 1.000 21.880 84 TYR A CA 1
ATOM 618 C C . TYR A 1 87 ? -1.731 4.431 7.815 1.000 21.450 84 TYR A C 1
ATOM 619 O O . TYR A 1 87 ? -1.524 5.121 8.819 1.000 19.410 84 TYR A O 1
ATOM 628 N N . GLN A 1 88 ? -2.730 3.557 7.715 1.000 20.760 85 GLN A N 1
ATOM 629 C CA . GLN A 1 88 ? -3.667 3.289 8.828 1.000 21.520 85 GLN A CA 1
ATOM 630 C C . GLN A 1 88 ? -2.936 2.434 9.860 1.000 14.900 85 GLN A C 1
ATOM 631 O O . GLN A 1 88 ? -2.379 1.390 9.525 1.000 16.920 85 GLN A O 1
ATOM 637 N N . PRO A 1 89 ? -2.828 2.850 11.133 1.000 15.570 86 PRO A N 1
ATOM 638 C CA . PRO A 1 89 ? -2.177 2.002 12.128 1.000 13.530 86 PRO A CA 1
ATOM 639 C C . PRO A 1 89 ? -3.049 0.787 12.427 1.000 17.120 86 PRO A C 1
ATOM 640 O O . PRO A 1 89 ? -4.283 0.864 12.285 1.000 15.860 86 PRO A O 1
ATOM 644 N N . ARG A 1 90 ? -2.396 -0.310 12.791 1.000 14.310 87 ARG A N 1
ATOM 645 C CA A ARG A 1 90 ? -3.099 -1.569 13.132 0.500 13.050 87 ARG A CA 1
ATOM 646 C CA B ARG A 1 90 ? -3.114 -1.561 13.126 0.500 14.350 87 ARG A CA 1
ATOM 647 C C . ARG A 1 90 ? -3.714 -1.408 14.516 1.000 13.340 87 ARG A C 1
ATOM 648 O O . ARG A 1 90 ? -3.323 -0.535 15.295 1.000 13.530 87 ARG A O 1
ATOM 663 N N . PRO A 1 91 ? -4.684 -2.256 14.883 1.000 13.290 88 PRO A N 1
ATOM 664 C CA . PRO A 1 91 ? -5.179 -2.282 16.256 1.000 13.460 88 PRO A CA 1
ATOM 665 C C . PRO A 1 91 ? -4.000 -2.515 17.205 1.000 13.990 88 PRO A C 1
ATOM 666 O O . PRO A 1 91 ? -3.131 -3.354 16.916 1.000 11.080 88 PRO A O 1
ATOM 670 N N . VAL A 1 92 ? -4.016 -1.841 18.336 1.000 12.400 89 VAL A N 1
ATOM 671 C CA . VAL A 1 92 ? -2.970 -2.017 19.378 1.000 13.820 89 VAL A CA 1
ATOM 672 C C . VAL A 1 92 ? -2.871 -3.471 19.818 1.000 12.860 89 VAL A C 1
ATOM 673 O O . VAL A 1 92 ? -1.728 -3.947 20.005 1.000 13.480 89 VAL A O 1
ATOM 677 N N . GLU A 1 93 ? -3.972 -4.229 19.899 1.000 13.080 90 GLU A N 1
ATOM 678 C CA . GLU A 1 93 ? -3.930 -5.674 20.205 1.000 15.000 90 GLU A CA 1
ATOM 679 C C . GLU A 1 93 ? -2.961 -6.404 19.245 1.000 18.070 90 GLU A C 1
ATOM 680 O O . GLU A 1 93 ? -2.192 -7.279 19.687 1.000 13.940 90 GLU A O 1
ATOM 686 N N . VAL A 1 94 ? -2.994 -6.063 17.966 1.000 12.940 91 VAL A N 1
ATOM 687 C CA . VAL A 1 94 ? -2.191 -6.778 16.939 1.000 14.760 91 VAL A CA 1
ATOM 688 C C . VAL A 1 94 ? -0.762 -6.240 16.965 1.000 14.340 91 VAL A C 1
ATOM 689 O O . VAL A 1 94 ? 0.178 -7.033 16.800 1.000 15.880 91 VAL A O 1
ATOM 693 N N . ILE A 1 95 ? -0.607 -4.943 17.167 1.000 14.210 92 ILE A N 1
ATOM 694 C CA . ILE A 1 95 ? 0.750 -4.337 17.208 1.000 14.850 92 ILE A CA 1
ATOM 695 C C . ILE A 1 95 ? 1.529 -5.049 18.317 1.000 14.730 92 ILE A C 1
ATOM 696 O O . ILE A 1 95 ? 2.660 -5.492 18.076 1.000 13.330 92 ILE A O 1
ATOM 701 N N . ILE A 1 96 ? 0.916 -5.169 19.479 1.000 15.270 93 ILE A N 1
ATOM 702 C CA . ILE A 1 96 ? 1.624 -5.621 20.698 1.000 15.580 93 ILE A CA 1
ATOM 703 C C . ILE A 1 96 ? 1.801 -7.127 20.623 1.000 17.740 93 ILE A C 1
ATOM 704 O O . ILE A 1 96 ? 2.910 -7.567 20.962 1.000 15.830 93 ILE A O 1
ATOM 709 N N . SER A 1 97 ? 0.819 -7.898 20.154 1.000 16.510 94 SER A N 1
ATOM 710 C CA A SER A 1 97 ? 1.011 -9.363 20.011 0.600 17.500 94 SER A CA 1
ATOM 711 C CA B SER A 1 97 ? 0.992 -9.364 19.990 0.400 17.050 94 SER A CA 1
ATOM 712 C C . SER A 1 97 ? 2.103 -9.635 18.965 1.000 16.750 94 SER A C 1
ATOM 713 O O . SER A 1 97 ? 2.948 -10.500 19.234 1.000 17.350 94 SER A O 1
ATOM 718 N N . SER A 1 98 ? 2.110 -8.912 17.835 1.000 14.170 95 SER A N 1
ATOM 719 C CA . SER A 1 98 ? 3.180 -9.012 16.807 1.000 16.400 95 SER A CA 1
ATOM 720 C C . SER A 1 98 ? 4.538 -8.688 17.411 1.000 16.390 95 SER A C 1
ATOM 721 O O . SER A 1 98 ? 5.531 -9.358 17.071 1.000 17.290 95 SER A O 1
ATOM 724 N N . ALA A 1 99 ? 4.616 -7.620 18.187 1.000 15.670 96 ALA A N 1
ATOM 725 C CA . ALA A 1 99 ? 5.882 -7.166 18.792 1.000 14.630 96 ALA A CA 1
ATOM 726 C C . ALA A 1 99 ? 6.402 -8.281 19.703 1.000 14.760 96 ALA A C 1
ATOM 727 O O . ALA A 1 99 ? 7.590 -8.603 19.653 1.000 13.100 96 ALA A O 1
ATOM 729 N N . LYS A 1 100 ? 5.536 -8.851 20.530 1.000 15.300 97 LYS A N 1
ATOM 730 C CA . LYS A 1 100 ? 5.952 -9.869 21.512 1.000 15.490 97 LYS A CA 1
ATOM 731 C C . LYS A 1 100 ? 6.428 -11.124 20.778 1.000 17.460 97 LYS A C 1
ATOM 732 O O . LYS A 1 100 ? 7.443 -11.707 21.205 1.000 16.530 97 LYS A O 1
ATOM 738 N N . GLU A 1 101 ? 5.814 -11.464 19.658 1.000 16.090 98 GLU A N 1
ATOM 739 C CA . GLU A 1 101 ? 6.201 -12.653 18.865 1.000 19.170 98 GLU A CA 1
ATOM 740 C C . GLU A 1 101 ? 7.610 -12.486 18.292 1.000 19.740 98 GLU A C 1
ATOM 741 O O . GLU A 1 101 ? 8.254 -13.499 18.048 1.000 20.600 98 GLU A O 1
ATOM 747 N N . MET A 1 102 ? 8.080 -11.260 18.089 1.000 15.540 99 MET A N 1
ATOM 748 C CA . MET A 1 102 ? 9.400 -10.980 17.465 1.000 16.850 99 MET A CA 1
ATOM 749 C C . MET A 1 102 ? 10.518 -10.967 18.515 1.000 13.970 99 MET A C 1
ATOM 750 O O . MET A 1 102 ? 11.665 -10.972 18.105 1.000 14.420 99 MET A O 1
ATOM 755 N N . VAL A 1 103 ? 10.208 -10.975 19.812 1.000 14.920 100 VAL A N 1
ATOM 756 C CA . VAL A 1 103 ? 11.260 -10.863 20.857 1.000 13.960 100 VAL A CA 1
ATOM 757 C C . VAL A 1 103 ? 12.203 -12.065 20.745 1.000 15.040 100 VAL A C 1
ATOM 758 O O . VAL A 1 103 ? 11.727 -13.202 20.681 1.000 15.730 100 VAL A O 1
ATOM 762 N N . GLY A 1 104 ? 13.503 -11.798 20.676 1.000 13.680 101 GLY A N 1
ATOM 763 C CA . GLY A 1 104 ? 14.539 -12.827 20.497 1.000 13.400 101 GLY A CA 1
ATOM 764 C C . GLY A 1 104 ? 14.924 -13.038 19.044 1.000 14.400 101 GLY A C 1
ATOM 765 O O . GLY A 1 104 ? 15.916 -13.732 18.783 1.000 14.000 101 GLY A O 1
ATOM 766 N N . GLN A 1 105 ? 14.165 -12.513 18.085 1.000 14.580 102 GLN A N 1
ATOM 767 C CA . GLN A 1 105 ? 14.570 -12.536 16.652 1.000 14.580 102 GLN A CA 1
ATOM 768 C C . GLN A 1 105 ? 15.741 -11.577 16.477 1.000 13.290 102 GLN A C 1
ATOM 769 O O . GLN A 1 105 ? 15.974 -10.719 17.348 1.000 13.610 102 GLN A O 1
ATOM 775 N N . LYS A 1 106 ? 16.467 -11.727 15.383 1.000 14.360 103 LYS A N 1
ATOM 776 C CA A LYS A 1 106 ? 17.671 -10.920 15.082 0.600 14.280 103 LYS A CA 1
ATOM 777 C CA B LYS A 1 106 ? 17.657 -10.895 15.091 0.400 13.760 103 LYS A CA 1
ATOM 778 C C . LYS A 1 106 ? 17.477 -10.184 13.747 1.000 14.910 103 LYS A C 1
ATOM 779 O O . LYS A 1 106 ? 16.794 -10.722 12.855 1.000 14.710 103 LYS A O 1
ATOM 790 N N . MET A 1 107 ? 18.121 -9.044 13.618 1.000 14.590 104 MET A N 1
ATOM 791 C CA . MET A 1 107 ? 18.290 -8.302 12.359 1.000 12.960 104 MET A CA 1
ATOM 792 C C . MET A 1 107 ? 19.684 -7.671 12.396 1.000 14.400 104 MET A C 1
ATOM 793 O O . MET A 1 107 ? 20.265 -7.517 13.503 1.000 15.530 104 MET A O 1
ATOM 798 N N . LYS A 1 108 ? 20.199 -7.296 11.236 1.000 15.400 105 LYS A N 1
ATOM 799 C CA . LYS A 1 108 ? 21.426 -6.472 11.128 1.000 17.060 105 LYS A CA 1
ATOM 800 C C . LYS A 1 108 ? 21.158 -5.091 11.754 1.000 17.230 105 LYS A C 1
ATOM 801 O O . LYS A 1 108 ? 20.159 -4.482 11.366 1.000 19.740 105 LYS A O 1
ATOM 807 N N . TYR A 1 109 ? 21.965 -4.601 12.709 1.000 16.100 106 TYR A N 1
ATOM 808 C CA . TYR A 1 109 ? 21.814 -3.218 13.245 1.000 19.780 106 TYR A CA 1
ATOM 809 C C . TYR A 1 109 ? 22.777 -2.367 12.426 1.000 19.980 106 TYR A C 1
ATOM 810 O O . TYR A 1 109 ? 23.963 -2.202 12.761 1.000 30.680 106 TYR A O 1
ATOM 819 N N . SER A 1 110 ? 22.300 -1.952 11.290 1.000 15.990 107 SER A N 1
ATOM 820 C CA . SER A 1 110 ? 23.008 -1.033 10.386 1.000 16.440 107 SER A CA 1
ATOM 821 C C . SER A 1 110 ? 22.311 0.315 10.556 1.000 14.260 107 SER A C 1
ATOM 822 O O . SER A 1 110 ? 21.146 0.442 10.205 1.000 16.270 107 SER A O 1
ATOM 825 N N . ILE A 1 111 ? 22.989 1.314 11.081 1.000 13.710 108 ILE A N 1
ATOM 826 C CA . ILE A 1 111 ? 22.318 2.642 11.244 1.000 13.690 108 ILE A CA 1
ATOM 827 C C . ILE A 1 111 ? 21.925 3.166 9.864 1.000 14.040 108 ILE A C 1
ATOM 828 O O . ILE A 1 111 ? 20.836 3.739 9.734 1.000 13.170 108 ILE A O 1
ATOM 833 N N . VAL A 1 112 ? 22.778 2.999 8.842 1.000 11.700 109 VAL A N 1
ATOM 834 C CA . VAL A 1 112 ? 22.470 3.539 7.495 1.000 11.620 109 VAL A CA 1
ATOM 835 C C . VAL A 1 112 ? 21.195 2.877 6.945 1.000 14.660 109 VAL A C 1
ATOM 836 O O . VAL A 1 112 ? 20.446 3.553 6.232 1.000 16.450 109 VAL A O 1
ATOM 840 N N . SER A 1 113 ? 20.923 1.627 7.292 1.000 12.990 110 SER A N 1
ATOM 841 C CA A SER A 1 113 ? 19.766 0.838 6.779 0.500 13.580 110 SER A CA 1
ATOM 842 C CA B SER A 1 113 ? 19.760 0.886 6.738 0.500 16.690 110 SER A CA 1
ATOM 843 C C . SER A 1 113 ? 18.455 1.301 7.435 1.000 11.770 110 SER A C 1
ATOM 844 O O . SER A 1 113 ? 17.389 0.940 6.911 1.000 12.160 110 SER A O 1
ATOM 849 N N . ARG A 1 114 ? 18.562 2.026 8.555 1.000 11.510 111 ARG A N 1
ATOM 850 C CA . ARG A 1 114 ? 17.430 2.457 9.425 1.000 12.080 111 ARG A CA 1
ATOM 851 C C . ARG A 1 114 ? 16.623 1.237 9.880 1.000 12.360 111 ARG A C 1
ATOM 852 O O . ARG A 1 114 ? 15.426 1.371 10.103 1.000 10.610 111 ARG A O 1
ATOM 860 N N . ASN A 1 115 ? 17.246 0.066 10.056 1.000 13.220 112 ASN A N 1
ATOM 861 C CA . ASN A 1 115 ? 16.498 -1.171 10.428 1.000 13.650 112 ASN A CA 1
ATOM 862 C C . ASN A 1 115 ? 15.744 -0.985 11.756 1.000 11.850 112 ASN A C 1
ATOM 863 O O . ASN A 1 115 ? 14.655 -1.550 11.864 1.000 12.680 112 ASN A O 1
ATOM 868 N N . CYS A 1 116 ? 16.279 -0.244 12.724 1.000 13.880 113 CYS A N 1
ATOM 869 C CA . CYS A 1 116 ? 15.581 -0.096 14.024 1.000 15.300 113 CYS A CA 1
ATOM 870 C C . CYS A 1 116 ? 14.242 0.633 13.791 1.000 13.820 113 CYS A C 1
ATOM 871 O O . CYS A 1 116 ? 13.227 0.247 14.424 1.000 12.890 113 CYS A O 1
ATOM 874 N N . GLU A 1 117 ? 14.215 1.598 12.872 1.000 11.680 114 GLU A N 1
ATOM 875 C CA . GLU A 1 117 ? 12.966 2.312 12.498 1.000 12.800 114 GLU A CA 1
ATOM 876 C C . GLU A 1 117 ? 12.035 1.373 11.718 1.000 14.320 114 GLU A C 1
ATOM 877 O O . GLU A 1 117 ? 10.880 1.246 12.075 1.000 12.900 114 GLU A O 1
ATOM 883 N N . HIS A 1 118 ? 12.532 0.701 10.686 1.000 12.660 115 HIS A N 1
ATOM 884 C CA . HIS A 1 118 ? 11.702 -0.178 9.836 1.000 13.980 115 HIS A CA 1
ATOM 885 C C . HIS A 1 118 ? 11.093 -1.309 10.675 1.000 14.040 115 HIS A C 1
ATOM 886 O O . HIS A 1 118 ? 9.932 -1.668 10.442 1.000 14.810 115 HIS A O 1
ATOM 893 N N . PHE A 1 119 ? 11.813 -1.816 11.665 1.000 12.350 116 PHE A N 1
ATOM 894 C CA . PHE A 1 119 ? 11.306 -2.905 12.530 1.000 14.590 116 PHE A CA 1
ATOM 895 C C . PHE A 1 119 ? 10.021 -2.447 13.237 1.000 13.700 116 PHE A C 1
ATOM 896 O O . PHE A 1 119 ? 8.997 -3.125 13.137 1.000 13.910 116 PHE A O 1
ATOM 904 N N . VAL A 1 120 ? 10.058 -1.294 13.886 1.000 11.930 117 VAL A N 1
ATOM 905 C CA . VAL A 1 120 ? 8.870 -0.855 14.657 1.000 13.720 117 VAL A CA 1
ATOM 906 C C . VAL A 1 120 ? 7.798 -0.269 13.734 1.000 15.210 117 VAL A C 1
ATOM 907 O O . VAL A 1 120 ? 6.612 -0.369 14.079 1.000 14.840 117 VAL A O 1
ATOM 911 N N . THR A 1 121 ? 8.129 0.376 12.614 1.000 11.720 118 THR A N 1
ATOM 912 C CA . THR A 1 121 ? 7.072 0.892 11.710 1.000 12.240 118 THR A CA 1
ATOM 913 C C . THR A 1 121 ? 6.303 -0.287 11.117 1.000 15.060 118 THR A C 1
ATOM 914 O O . THR A 1 121 ? 5.075 -0.196 11.007 1.000 13.210 118 THR A O 1
ATOM 918 N N . GLN A 1 122 ? 6.970 -1.408 10.849 1.000 14.120 119 GLN A N 1
ATOM 919 C CA . GLN A 1 122 ? 6.235 -2.597 10.343 1.000 13.410 119 GLN A CA 1
ATOM 920 C C . GLN A 1 122 ? 5.314 -3.135 11.437 1.000 14.370 119 GLN A C 1
ATOM 921 O O . GLN A 1 122 ? 4.221 -3.610 11.096 1.000 15.940 119 GLN A O 1
ATOM 927 N N . LEU A 1 123 ? 5.705 -3.052 12.711 1.000 13.510 120 LEU A N 1
ATOM 928 C CA . LEU A 1 123 ? 4.813 -3.517 13.820 1.000 13.720 120 LEU A CA 1
ATOM 929 C C . LEU A 1 123 ? 3.549 -2.646 13.858 1.000 17.220 120 LEU A C 1
ATOM 930 O O . LEU A 1 123 ? 2.443 -3.197 13.964 1.000 15.840 120 LEU A O 1
ATOM 935 N N . ARG A 1 124 ? 3.684 -1.329 13.674 1.000 11.450 121 ARG A N 1
ATOM 936 C CA . ARG A 1 124 ? 2.538 -0.407 13.839 1.000 12.570 121 ARG A CA 1
ATOM 937 C C . ARG A 1 124 ? 1.653 -0.472 12.592 1.000 13.800 121 ARG A C 1
ATOM 938 O O . ARG A 1 124 ? 0.417 -0.368 12.746 1.000 15.470 121 ARG A O 1
ATOM 946 N N . TYR A 1 125 ? 2.236 -0.608 11.391 1.000 12.870 122 TYR A N 1
ATOM 947 C CA . TYR A 1 125 ? 1.501 -0.354 10.131 1.000 14.570 122 TYR A CA 1
ATOM 948 C C . TYR A 1 125 ? 1.349 -1.642 9.316 1.000 14.390 122 TYR A C 1
ATOM 949 O O . TYR A 1 125 ? 0.532 -1.631 8.390 1.000 17.880 122 TYR A O 1
ATOM 958 N N . GLY A 1 126 ? 2.119 -2.693 9.598 1.000 16.330 123 GLY A N 1
ATOM 959 C CA . GLY A 1 126 ? 2.012 -3.987 8.903 1.000 24.020 123 GLY A CA 1
ATOM 960 C C . GLY A 1 126 ? 2.980 -4.093 7.741 1.000 24.420 123 GLY A C 1
ATOM 961 O O . GLY A 1 126 ? 3.054 -5.158 7.150 1.000 38.670 123 GLY A O 1
ATOM 963 N N . GLN B 1 9 ? 47.906 -3.512 5.546 1.000 54.230 6 GLN B N 1
ATOM 964 C CA . GLN B 1 9 ? 48.824 -2.403 5.136 1.000 56.180 6 GLN B CA 1
ATOM 965 C C . GLN B 1 9 ? 48.623 -1.163 6.023 1.000 48.720 6 GLN B C 1
ATOM 966 O O . GLN B 1 9 ? 47.458 -0.802 6.301 1.000 44.100 6 GLN B O 1
ATOM 972 N N . GLU B 1 10 ? 49.743 -0.559 6.438 1.000 51.310 7 GLU B N 1
ATOM 973 C CA . GLU B 1 10 ? 49.846 0.677 7.261 1.000 50.250 7 GLU B CA 1
ATOM 974 C C . GLU B 1 10 ? 49.353 1.869 6.446 1.000 32.700 7 GLU B C 1
ATOM 975 O O . GLU B 1 10 ? 49.640 1.963 5.256 1.000 30.030 7 GLU B O 1
ATOM 981 N N . PRO B 1 11 ? 48.665 2.851 7.057 1.000 26.420 8 PRO B N 1
ATOM 982 C CA . PRO B 1 11 ? 48.247 4.040 6.318 1.000 23.620 8 PRO B CA 1
ATOM 983 C C . PRO B 1 11 ? 49.448 4.884 5.904 1.000 18.870 8 PRO B C 1
ATOM 984 O O . PRO B 1 11 ? 50.406 5.045 6.663 1.000 19.740 8 PRO B O 1
ATOM 988 N N . LYS B 1 12 ? 49.379 5.394 4.684 1.000 15.980 9 LYS B N 1
ATOM 989 C CA . LYS B 1 12 ? 50.293 6.442 4.196 1.000 17.060 9 LYS B CA 1
ATOM 990 C C . LYS B 1 12 ? 49.496 7.732 4.045 1.000 15.480 9 LYS B C 1
ATOM 991 O O . LYS B 1 12 ? 48.269 7.716 3.888 1.000 13.470 9 LYS B O 1
ATOM 997 N N . PRO B 1 13 ? 50.161 8.895 4.124 1.000 14.600 10 PRO B N 1
ATOM 998 C CA . PRO B 1 13 ? 49.451 10.166 3.983 1.000 14.300 10 PRO B CA 1
ATOM 999 C C . PRO B 1 13 ? 48.636 10.191 2.676 1.000 14.650 10 PRO B C 1
ATOM 1000 O O . PRO B 1 13 ? 49.135 9.786 1.629 1.000 14.930 10 PRO B O 1
ATOM 1004 N N . GLY B 1 14 ? 47.397 10.645 2.776 1.000 15.730 11 GLY B N 1
ATOM 1005 C CA . GLY B 1 14 ? 46.438 10.686 1.656 1.000 15.310 11 GLY B CA 1
ATOM 1006 C C . GLY B 1 14 ? 45.442 9.536 1.679 1.000 15.110 11 GLY B C 1
ATOM 1007 O O . GLY B 1 14 ? 44.440 9.623 0.964 1.000 15.400 11 GLY B O 1
ATOM 1008 N N . ASP B 1 15 ? 45.730 8.477 2.443 1.000 13.990 12 ASP B N 1
ATOM 1009 C CA . ASP B 1 15 ? 44.895 7.246 2.501 1.000 14.310 12 ASP B CA 1
ATOM 1010 C C . ASP B 1 15 ? 43.584 7.501 3.257 1.000 11.920 12 ASP B C 1
ATOM 1011 O O . ASP B 1 15 ? 43.538 8.211 4.309 1.000 12.590 12 ASP B O 1
ATOM 1016 N N . LEU B 1 16 ? 42.525 6.874 2.784 1.000 12.370 13 LEU B N 1
ATOM 1017 C CA . LEU B 1 16 ? 41.232 6.835 3.508 1.000 13.100 13 LEU B CA 1
ATOM 1018 C C . LEU B 1 16 ? 41.236 5.680 4.494 1.000 16.440 13 LEU B C 1
ATOM 1019 O O . LEU B 1 16 ? 41.744 4.591 4.162 1.000 14.170 13 LEU B O 1
ATOM 1024 N N . ILE B 1 17 ? 40.736 5.959 5.698 1.000 13.110 14 ILE B N 1
ATOM 1025 C CA . ILE B 1 17 ? 40.625 4.971 6.794 1.000 14.420 14 ILE B CA 1
ATOM 1026 C C . ILE B 1 17 ? 39.130 4.722 7.021 1.000 12.490 14 ILE B C 1
ATOM 1027 O O . ILE B 1 17 ? 38.371 5.685 7.198 1.000 12.620 14 ILE B O 1
ATOM 1032 N N . GLU B 1 18 ? 38.760 3.452 7.051 1.000 13.420 15 GLU B N 1
ATOM 1033 C CA . GLU B 1 18 ? 37.407 2.973 7.384 1.000 11.370 15 GLU B CA 1
ATOM 1034 C C . GLU B 1 18 ? 37.503 2.314 8.759 1.000 10.990 15 GLU B C 1
ATOM 1035 O O . GLU B 1 18 ? 38.288 1.362 8.885 1.000 13.510 15 GLU B O 1
ATOM 1041 N N . ILE B 1 19 ? 36.708 2.795 9.712 1.000 11.130 16 ILE B N 1
ATOM 1042 C CA . ILE B 1 19 ? 36.769 2.362 11.134 1.000 10.920 16 ILE B CA 1
ATOM 1043 C C . ILE B 1 19 ? 35.447 1.667 11.455 1.000 10.750 16 ILE B C 1
ATOM 1044 O O . ILE B 1 19 ? 34.349 2.273 11.239 1.000 10.850 16 ILE B O 1
ATOM 1049 N N . PHE B 1 20 ? 35.517 0.428 11.952 1.000 10.520 17 PHE B N 1
ATOM 1050 C CA . PHE B 1 20 ? 34.288 -0.386 12.169 1.000 10.340 17 PHE B CA 1
ATOM 1051 C C . PHE B 1 20 ? 33.764 -0.127 13.574 1.000 12.370 17 PHE B C 1
ATOM 1052 O O . PHE B 1 20 ? 34.214 -0.762 14.559 1.000 13.910 17 PHE B O 1
ATOM 1060 N N . ARG B 1 21 ? 32.772 0.747 13.660 1.000 11.280 18 ARG B N 1
ATOM 1061 C CA . ARG B 1 21 ? 32.117 1.112 14.935 1.000 12.490 18 ARG B CA 1
ATOM 1062 C C . ARG B 1 21 ? 30.860 0.277 15.115 1.000 12.940 18 ARG B C 1
ATOM 1063 O O . ARG B 1 21 ? 30.577 -0.589 14.280 1.000 12.690 18 ARG B O 1
ATOM 1071 N N . LEU B 1 22 ? 30.130 0.547 16.189 1.000 13.040 19 LEU B N 1
ATOM 1072 C CA . LEU B 1 22 ? 28.875 -0.171 16.522 1.000 16.770 19 LEU B CA 1
ATOM 1073 C C . LEU B 1 22 ? 27.758 0.369 15.621 1.000 15.440 19 LEU B C 1
ATOM 1074 O O . LEU B 1 22 ? 27.305 1.525 15.813 1.000 17.130 19 LEU B O 1
ATOM 1079 N N . GLY B 1 23 ? 27.371 -0.436 14.635 1.000 10.970 20 GLY B N 1
ATOM 1080 C CA . GLY B 1 23 ? 26.237 -0.179 13.730 1.000 10.860 20 GLY B CA 1
ATOM 1081 C C . GLY B 1 23 ? 26.605 0.659 12.511 1.000 10.890 20 GLY B C 1
ATOM 1082 O O . GLY B 1 23 ? 25.723 0.867 11.664 1.000 11.250 20 GLY B O 1
ATOM 1083 N N . TYR B 1 24 ? 27.854 1.107 12.380 1.000 11.380 21 TYR B N 1
ATOM 1084 C CA . TYR B 1 24 ? 28.256 1.969 11.241 1.000 12.340 21 TYR B CA 1
ATOM 1085 C C . TYR B 1 24 ? 29.771 1.986 11.123 1.000 10.220 21 TYR B C 1
ATOM 1086 O O . TYR B 1 24 ? 30.512 1.521 12.027 1.000 10.070 21 TYR B O 1
ATOM 1095 N N . GLU B 1 25 ? 30.221 2.516 9.996 1.000 11.240 22 GLU B N 1
ATOM 1096 C CA . GLU B 1 25 ? 31.660 2.776 9.768 1.000 11.360 22 GLU B CA 1
ATOM 1097 C C . GLU B 1 25 ? 31.901 4.281 9.729 1.000 12.560 22 GLU B C 1
ATOM 1098 O O . GLU B 1 25 ? 31.127 5.015 9.071 1.000 14.330 22 GLU B O 1
ATOM 1104 N N . HIS B 1 26 ? 32.900 4.712 10.488 1.000 11.190 23 HIS B N 1
ATOM 1105 C CA . HIS B 1 26 ? 33.381 6.107 10.466 1.000 11.670 23 HIS B CA 1
ATOM 1106 C C . HIS B 1 26 ? 34.597 6.172 9.554 1.000 11.540 23 HIS B C 1
ATOM 1107 O O . HIS B 1 26 ? 35.427 5.258 9.580 1.000 13.400 23 HIS B O 1
ATOM 1114 N N . TRP B 1 27 ? 34.689 7.256 8.777 1.000 9.990 24 TRP B N 1
ATOM 1115 C CA . TRP B 1 27 ? 35.764 7.445 7.794 1.000 9.780 24 TRP B CA 1
ATOM 1116 C C . TRP B 1 27 ? 36.630 8.635 8.174 1.000 12.390 24 TRP B C 1
ATOM 1117 O O . TRP B 1 27 ? 36.103 9.597 8.749 1.000 12.620 24 TRP B O 1
ATOM 1128 N N . ALA B 1 28 ? 37.915 8.523 7.886 1.000 10.710 25 ALA B N 1
ATOM 1129 C CA . ALA B 1 28 ? 38.907 9.560 8.198 1.000 11.980 25 ALA B CA 1
ATOM 1130 C C . ALA B 1 28 ? 39.963 9.544 7.092 1.000 13.250 25 ALA B C 1
ATOM 1131 O O . ALA B 1 28 ? 40.055 8.559 6.330 1.000 14.520 25 ALA B O 1
ATOM 1133 N N . LEU B 1 29 ? 40.632 10.673 6.960 1.000 11.940 26 LEU B N 1
ATOM 1134 C CA . LEU B 1 29 ? 41.742 10.864 5.997 1.000 12.730 26 LEU B CA 1
ATOM 1135 C C . LEU B 1 29 ? 43.036 10.888 6.794 1.000 11.380 26 LEU B C 1
ATOM 1136 O O . LEU B 1 29 ? 43.210 11.805 7.646 1.000 12.180 26 LEU B O 1
ATOM 1141 N N . TYR B 1 30 ? 43.952 9.977 6.492 1.000 13.270 27 TYR B N 1
ATOM 1142 C CA . TYR B 1 30 ? 45.270 9.976 7.180 1.000 12.150 27 TYR B CA 1
ATOM 1143 C C . TYR B 1 30 ? 46.124 11.072 6.545 1.000 13.390 27 TYR B C 1
ATOM 1144 O O . TYR B 1 30 ? 46.286 11.066 5.316 1.000 12.780 27 TYR B O 1
ATOM 1153 N N . ILE B 1 31 ? 46.659 11.986 7.364 1.000 12.390 28 ILE B N 1
ATOM 1154 C CA . ILE B 1 31 ? 47.478 13.127 6.869 1.000 13.310 28 ILE B CA 1
ATOM 1155 C C . ILE B 1 31 ? 48.944 12.973 7.287 1.000 14.290 28 ILE B C 1
ATOM 1156 O O . ILE B 1 31 ? 49.741 13.887 6.961 1.000 14.320 28 ILE B O 1
ATOM 1161 N N . GLY B 1 32 ? 49.317 11.868 7.936 1.000 15.720 29 GLY B N 1
ATOM 1162 C CA . GLY B 1 32 ? 50.705 11.614 8.358 1.000 14.970 29 GLY B CA 1
ATOM 1163 C C . GLY B 1 32 ? 50.941 11.976 9.816 1.000 12.250 29 GLY B C 1
ATOM 1164 O O . GLY B 1 32 ? 50.079 12.656 10.457 1.000 12.680 29 GLY B O 1
ATOM 1165 N N . ASP B 1 33 ? 52.079 11.531 10.335 1.000 13.420 30 ASP B N 1
ATOM 1166 C CA . ASP B 1 33 ? 52.536 11.815 11.713 1.000 12.720 30 ASP B CA 1
ATOM 1167 C C . ASP B 1 33 ? 51.434 11.430 12.709 1.000 11.270 30 ASP B C 1
ATOM 1168 O O . ASP B 1 33 ? 51.318 12.069 13.763 1.000 11.180 30 ASP B O 1
ATOM 1173 N N . GLY B 1 34 ? 50.716 10.352 12.421 1.000 13.600 31 GLY B N 1
ATOM 1174 C CA . GLY B 1 34 ? 49.726 9.778 13.343 1.000 13.370 31 GLY B CA 1
ATOM 1175 C C . GLY B 1 34 ? 48.470 10.629 13.464 1.000 13.350 31 GLY B C 1
ATOM 1176 O O . GLY B 1 34 ? 47.680 10.403 14.397 1.000 12.370 31 GLY B O 1
ATOM 1177 N N . TYR B 1 35 ? 48.205 11.526 12.519 1.000 11.010 32 TYR B N 1
ATOM 1178 C CA . TYR B 1 35 ? 46.987 12.366 12.538 1.000 9.480 32 TYR B CA 1
ATOM 1179 C C . TYR B 1 35 ? 46.064 12.044 11.372 1.000 9.670 32 TYR B C 1
ATOM 1180 O O . TYR B 1 35 ? 46.502 11.637 10.291 1.000 11.880 32 TYR B O 1
ATOM 1189 N N . VAL B 1 36 ? 44.792 12.326 11.608 1.000 11.410 33 VAL B N 1
ATOM 1190 C CA . VAL B 1 36 ? 43.732 12.300 10.574 1.000 11.350 33 VAL B CA 1
ATOM 1191 C C . VAL B 1 36 ? 43.010 13.641 10.556 1.000 11.560 33 VAL B C 1
ATOM 1192 O O . VAL B 1 36 ? 43.000 14.344 11.559 1.000 13.180 33 VAL B O 1
ATOM 1196 N N . ILE B 1 37 ? 42.356 13.904 9.441 1.000 11.170 34 ILE B N 1
ATOM 1197 C CA . ILE B 1 37 ? 41.278 14.913 9.345 1.000 13.650 34 ILE B CA 1
ATOM 1198 C C . ILE B 1 37 ? 39.995 14.160 9.036 1.000 12.520 34 ILE B C 1
ATOM 1199 O O . ILE B 1 37 ? 39.997 13.197 8.221 1.000 13.790 34 ILE B O 1
ATOM 1204 N N . HIS B 1 38 ? 38.939 14.541 9.727 1.000 11.460 35 HIS B N 1
ATOM 1205 C CA . HIS B 1 38 ? 37.639 13.849 9.652 1.000 11.650 35 HIS B CA 1
ATOM 1206 C C . HIS B 1 38 ? 36.520 14.772 10.091 1.000 11.220 35 HIS B C 1
ATOM 1207 O O . HIS B 1 38 ? 36.775 15.872 10.671 1.000 12.250 35 HIS B O 1
ATOM 1214 N N . LEU B 1 39 ? 35.316 14.337 9.765 1.000 12.440 36 LEU B N 1
ATOM 1215 C CA . LEU B 1 39 ? 34.067 14.965 10.217 1.000 14.480 36 LEU B CA 1
ATOM 1216 C C . LEU B 1 39 ? 33.720 14.351 11.564 1.000 18.210 36 LEU B C 1
ATOM 1217 O O . LEU B 1 39 ? 33.326 13.198 11.616 1.000 18.980 36 LEU B O 1
ATOM 1222 N N . ALA B 1 40 ? 33.869 15.128 12.625 1.000 14.840 37 ALA B N 1
ATOM 1223 C CA . ALA B 1 40 ? 33.797 14.678 14.026 1.000 20.500 37 ALA B CA 1
ATOM 1224 C C . ALA B 1 40 ? 32.523 15.211 14.679 1.000 17.120 37 ALA B C 1
ATOM 1225 O O . ALA B 1 40 ? 32.045 16.285 14.350 1.000 18.650 37 ALA B O 1
ATOM 1227 N N . PRO B 1 41 ? 32.007 14.534 15.726 1.000 19.970 38 PRO B N 1
ATOM 1228 C CA . PRO B 1 41 ? 30.907 15.075 16.515 1.000 24.450 38 PRO B CA 1
ATOM 1229 C C . PRO B 1 41 ? 31.264 16.441 17.098 1.000 27.840 38 PRO B C 1
ATOM 1230 O O . PRO B 1 41 ? 32.400 16.699 17.479 1.000 26.650 38 PRO B O 1
ATOM 1234 N N . PRO B 1 42 ? 30.300 17.368 17.209 1.000 34.130 39 PRO B N 1
ATOM 1235 C CA . PRO B 1 42 ? 30.591 18.705 17.730 1.000 32.480 39 PRO B CA 1
ATOM 1236 C C . PRO B 1 42 ? 30.859 18.663 19.252 1.000 29.600 39 PRO B C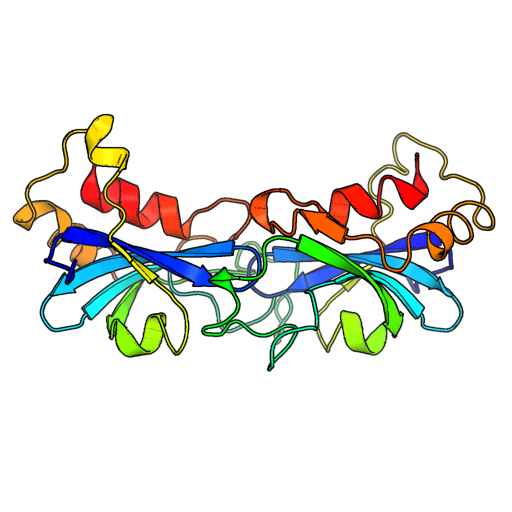 1
ATOM 1237 O O . PRO B 1 42 ? 30.438 17.733 19.902 1.000 22.100 39 PRO B O 1
ATOM 1241 N N . SER B 1 43 ? 31.614 19.625 19.787 1.000 31.150 40 SER B N 1
ATOM 1242 C CA . SER B 1 43 ? 32.241 19.537 21.138 1.000 43.130 40 SER B CA 1
ATOM 1243 C C . SER B 1 43 ? 31.680 20.598 22.094 1.000 46.280 40 SER B C 1
ATOM 1244 O O . SER B 1 43 ? 32.083 20.598 23.271 1.000 48.590 40 SER B O 1
ATOM 1247 N N . GLU B 1 44 ? 30.757 21.441 21.627 1.000 46.330 41 GLU B N 1
ATOM 1248 C CA . GLU B 1 44 ? 30.169 22.548 22.428 1.000 55.940 41 GLU B CA 1
ATOM 1249 C C . GLU B 1 44 ? 29.590 22.009 23.739 1.000 54.270 41 GLU B C 1
ATOM 1250 O O . GLU B 1 44 ? 29.987 22.505 24.815 1.000 65.110 41 GLU B O 1
ATOM 1256 N N . TYR B 1 45 ? 28.653 21.066 23.641 1.000 34.780 42 TYR B N 1
ATOM 1257 C CA . TYR B 1 45 ? 27.878 20.549 24.799 1.000 42.040 42 TYR B CA 1
ATOM 1258 C C . TYR B 1 45 ? 28.759 19.587 25.590 1.000 36.300 42 TYR B C 1
ATOM 1259 O O . TYR B 1 45 ? 29.671 18.985 25.020 1.000 36.000 42 TYR B O 1
ATOM 1268 N N . PRO B 1 46 ? 28.528 19.431 26.917 1.000 34.700 43 PRO B N 1
ATOM 1269 C CA . PRO B 1 46 ? 29.156 18.365 27.697 1.000 36.470 43 PRO B CA 1
ATOM 1270 C C . PRO B 1 46 ? 29.018 16.985 27.031 1.000 30.800 43 PRO B C 1
ATOM 1271 O O . PRO B 1 46 ? 27.990 16.709 26.412 1.000 30.600 43 PRO B O 1
ATOM 1275 N N . GLY B 1 47 ? 30.043 16.144 27.197 1.000 32.300 44 GLY B N 1
ATOM 1276 C CA . GLY B 1 47 ? 30.016 14.714 26.831 1.000 30.770 44 GLY B CA 1
ATOM 1277 C C . GLY B 1 47 ? 30.101 14.534 25.328 1.000 37.150 44 GLY B C 1
ATOM 1278 O O . GLY B 1 47 ? 29.272 13.797 24.774 1.000 34.660 44 GLY B O 1
ATOM 1279 N N . ALA B 1 48 ? 31.036 15.235 24.681 1.000 31.730 45 ALA B N 1
ATOM 1280 C CA . ALA B 1 48 ? 31.245 15.202 23.214 1.000 28.810 45 ALA B CA 1
ATOM 1281 C C . ALA B 1 48 ? 31.557 13.764 22.772 1.000 30.380 45 ALA B C 1
ATOM 1282 O O . ALA B 1 48 ? 32.261 13.042 23.526 1.000 26.100 45 ALA B O 1
ATOM 1284 N N . GLY B 1 49 ? 31.037 13.357 21.607 1.000 29.180 46 GLY B N 1
ATOM 1285 C CA . GLY B 1 49 ? 31.155 11.975 21.107 1.000 30.120 46 GLY B CA 1
ATOM 1286 C C . GLY B 1 49 ? 30.485 10.950 22.011 1.000 32.690 46 GLY B C 1
ATOM 1287 O O . GLY B 1 49 ? 30.914 9.785 21.968 1.000 54.290 46 GLY B O 1
ATOM 1288 N N . SER B 1 50 ? 29.468 11.340 22.798 1.000 29.070 47 SER B N 1
ATOM 1289 C CA . SER B 1 50 ? 28.544 10.408 23.503 1.000 31.090 47 SER B CA 1
ATOM 1290 C C . SER B 1 50 ? 27.105 10.939 23.412 1.000 33.560 47 SER B C 1
ATOM 1291 O O . SER B 1 50 ? 26.890 12.171 23.562 1.000 27.790 47 SER B O 1
ATOM 1294 N N . SER B 1 51 ? 26.142 10.039 23.197 1.000 26.560 48 SER B N 1
ATOM 1295 C CA . SER B 1 51 ? 24.691 10.365 23.152 1.000 23.690 48 SER B CA 1
ATOM 1296 C C . SER B 1 51 ? 24.252 10.849 24.529 1.000 29.330 48 SER B C 1
ATOM 1297 O O . SER B 1 51 ? 24.708 10.267 25.551 1.000 29.630 48 SER B O 1
ATOM 1300 N N . SER B 1 52 ? 23.414 11.886 24.549 1.000 23.230 49 SER B N 1
ATOM 1301 C CA . SER B 1 52 ? 23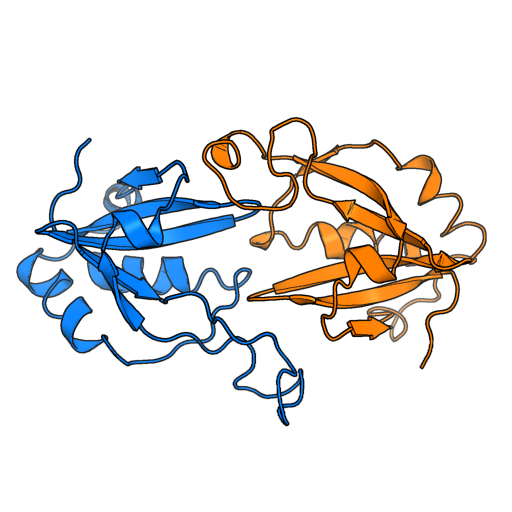.061 12.640 25.780 1.000 23.510 49 SER B CA 1
ATOM 1302 C C . SER B 1 52 ? 21.819 13.496 25.511 1.000 21.720 49 SER B C 1
ATOM 1303 O O . SER B 1 52 ? 21.356 13.557 24.347 1.000 21.690 49 SER B O 1
ATOM 1306 N N . VAL B 1 53 ? 21.334 14.163 26.561 1.000 23.030 50 VAL B N 1
ATOM 1307 C CA . VAL B 1 53 ? 20.167 15.093 26.487 1.000 24.220 50 VAL B CA 1
ATOM 1308 C C . VAL B 1 53 ? 20.466 16.168 25.424 1.000 27.240 50 VAL B C 1
ATOM 1309 O O . VAL B 1 53 ? 19.499 16.667 24.814 1.000 24.070 50 VAL B O 1
ATOM 1313 N N . PHE B 1 54 ? 21.746 16.498 25.200 1.000 22.760 51 PHE B N 1
ATOM 1314 C CA . PHE B 1 54 ? 22.177 17.591 24.285 1.000 25.490 51 PHE B CA 1
ATOM 1315 C C . PHE B 1 54 ? 22.236 17.120 22.816 1.000 29.200 51 PHE B C 1
ATOM 1316 O O . PHE B 1 54 ? 22.303 17.987 21.917 1.000 24.430 51 PHE B O 1
ATOM 1324 N N . SER B 1 55 ? 22.196 15.805 22.552 1.000 28.800 52 SER B N 1
ATOM 1325 C CA . SER B 1 55 ? 22.368 15.260 21.174 1.000 26.650 52 SER B CA 1
ATOM 1326 C C . SER B 1 55 ? 21.262 15.785 20.243 1.000 29.550 52 SER B C 1
ATOM 1327 O O . SER B 1 55 ? 21.508 15.916 19.022 1.000 29.170 52 SER B O 1
ATOM 1330 N N . VAL B 1 56 ? 20.071 16.069 20.773 1.000 22.300 53 VAL B N 1
ATOM 1331 C CA . VAL B 1 56 ? 18.957 16.636 19.948 1.000 23.970 53 VAL B CA 1
ATOM 1332 C C . VAL B 1 56 ? 19.368 18.024 19.419 1.000 30.380 53 VAL B C 1
ATOM 1333 O O . VAL B 1 56 ? 18.778 18.473 18.409 1.000 27.990 53 VAL B O 1
ATOM 1337 N N . LEU B 1 57 ? 20.334 18.691 20.069 1.000 23.010 54 LEU B N 1
ATOM 1338 C CA . LEU B 1 57 ? 20.773 20.064 19.696 1.000 25.770 54 LEU B CA 1
ATOM 1339 C C . LEU B 1 57 ? 21.898 19.991 18.651 1.000 40.500 54 LEU B C 1
ATOM 1340 O O . LEU B 1 57 ? 22.264 21.042 18.115 1.000 42.150 54 LEU B O 1
ATOM 1345 N N . SER B 1 58 ? 22.424 18.800 18.352 1.000 40.140 55 SER B N 1
ATOM 1346 C CA . SER B 1 58 ? 23.636 18.633 17.503 1.000 45.980 55 SER B CA 1
ATOM 1347 C C . SER B 1 58 ? 23.246 18.092 16.122 1.000 37.650 55 SER B C 1
ATOM 1348 O O . SER B 1 58 ? 23.084 16.865 15.987 1.000 38.650 55 SER B O 1
ATOM 1351 N N . ASN B 1 59 ? 23.099 18.964 15.126 1.000 31.210 56 ASN B N 1
ATOM 1352 C CA . ASN B 1 59 ? 22.741 18.548 13.740 1.000 24.010 56 ASN B CA 1
ATOM 1353 C C . ASN B 1 59 ? 23.923 18.708 12.771 1.000 21.140 56 ASN B C 1
ATOM 1354 O O . ASN B 1 59 ? 23.811 18.310 11.619 1.000 18.880 56 ASN B O 1
ATOM 1359 N N . SER B 1 60 ? 25.016 19.299 13.218 1.000 23.560 57 SER B N 1
ATOM 1360 C CA . SER B 1 60 ? 26.225 19.474 12.394 1.000 25.190 57 SER B CA 1
ATOM 1361 C C . SER B 1 60 ? 27.416 18.815 13.084 1.000 24.540 57 SER B C 1
ATOM 1362 O O . SER B 1 60 ? 27.522 18.858 14.334 1.000 30.900 57 SER B O 1
ATOM 1365 N N . ALA B 1 61 ? 28.348 18.355 12.271 1.000 18.090 58 ALA B N 1
ATOM 1366 C CA . ALA B 1 61 ? 29.654 17.852 12.732 1.000 16.010 58 ALA B CA 1
ATOM 1367 C C . ALA B 1 61 ? 30.702 18.909 12.360 1.000 15.420 58 ALA B C 1
ATOM 1368 O O . ALA B 1 61 ? 30.419 19.765 11.476 1.000 19.010 58 ALA B O 1
ATOM 1370 N N . GLU B 1 62 ? 31.860 18.832 13.007 1.000 15.570 59 GLU B N 1
ATOM 1371 C CA . GLU B 1 62 ? 32.988 19.745 12.785 1.000 14.240 59 GLU B CA 1
ATOM 1372 C C . GLU B 1 62 ? 34.148 18.994 12.139 1.000 15.440 59 GLU B C 1
ATOM 1373 O O . GLU B 1 62 ? 34.523 17.923 12.615 1.000 15.300 59 GLU B O 1
ATOM 1379 N N . VAL B 1 63 ? 34.730 19.571 11.106 1.000 12.700 60 VAL B N 1
ATOM 1380 C CA . VAL B 1 63 ? 35.973 19.027 10.519 1.000 14.430 60 VAL B CA 1
ATOM 1381 C C . VAL B 1 63 ? 37.099 19.237 11.536 1.000 13.310 60 VAL B C 1
ATOM 1382 O O . VAL B 1 63 ? 37.357 20.388 11.904 1.000 14.340 60 VAL B O 1
ATOM 1386 N N . LYS B 1 64 ? 37.739 18.166 11.985 1.000 11.580 61 LYS B N 1
ATOM 1387 C CA . LYS B 1 64 ? 38.779 18.242 13.025 1.000 12.870 61 LYS B CA 1
ATOM 1388 C C . LYS B 1 64 ? 40.024 17.510 12.566 1.000 11.870 61 LYS B C 1
ATOM 1389 O O . LYS B 1 64 ? 39.916 16.527 11.815 1.000 12.460 61 LYS B O 1
ATOM 1395 N N . ARG B 1 65 ? 41.153 17.960 13.089 1.000 12.580 62 ARG B N 1
ATOM 1396 C CA . ARG B 1 65 ? 42.449 17.288 12.927 1.000 13.510 62 ARG B CA 1
ATOM 1397 C C . ARG B 1 65 ? 42.699 16.604 14.256 1.000 14.200 62 ARG B C 1
ATOM 1398 O O . ARG B 1 65 ? 42.774 17.327 15.258 1.000 16.040 62 ARG B O 1
ATOM 1406 N N . GLU B 1 66 ? 42.754 15.281 14.278 1.000 13.480 63 GLU B N 1
ATOM 1407 C CA . GLU B 1 66 ? 42.811 14.507 15.542 1.000 16.080 63 GLU B CA 1
ATOM 1408 C C . GLU B 1 66 ? 43.745 13.306 15.362 1.000 14.440 63 GLU B C 1
ATOM 1409 O O . GLU B 1 66 ? 44.049 12.933 14.239 1.000 12.990 63 GLU B O 1
ATOM 1415 N N . ARG B 1 67 ? 44.220 12.755 16.465 1.000 11.870 64 ARG B N 1
ATOM 1416 C CA . ARG B 1 67 ? 45.155 11.603 16.410 1.000 11.990 64 ARG B CA 1
ATOM 1417 C C . ARG B 1 67 ? 44.401 10.354 15.909 1.000 13.190 64 ARG B C 1
ATOM 1418 O O . ARG B 1 67 ? 43.277 10.098 16.399 1.000 16.660 64 ARG B O 1
ATOM 1426 N N . LEU B 1 68 ? 45.012 9.620 14.971 1.000 12.620 65 LEU B N 1
ATOM 1427 C CA . LEU B 1 68 ? 44.494 8.341 14.427 1.000 13.610 65 LEU B CA 1
ATOM 1428 C C . LEU B 1 68 ? 44.109 7.418 15.583 1.000 13.820 65 LEU B C 1
ATOM 1429 O O . LEU B 1 68 ? 42.961 6.874 15.555 1.000 13.500 65 LEU B O 1
ATOM 1434 N N . GLU B 1 69 ? 44.974 7.265 16.585 1.000 13.450 66 GLU B N 1
ATOM 1435 C CA . GLU B 1 69 ? 44.707 6.320 17.705 1.000 14.920 66 GLU B CA 1
ATOM 1436 C C . GLU B 1 69 ? 43.421 6.712 18.432 1.000 16.710 66 GLU B C 1
ATOM 1437 O O . GLU B 1 69 ? 42.688 5.814 18.868 1.000 15.340 66 GLU B O 1
ATOM 1443 N N . ASP B 1 70 ? 43.175 8.013 18.613 1.000 13.050 67 ASP B N 1
ATOM 1444 C CA . ASP B 1 70 ? 41.958 8.512 19.301 1.000 14.090 67 ASP B CA 1
ATOM 1445 C C . ASP B 1 70 ? 40.701 8.263 18.463 1.000 13.820 67 ASP B C 1
ATOM 1446 O O . ASP B 1 70 ? 39.678 7.797 19.034 1.000 16.720 67 ASP B O 1
ATOM 1451 N N . VAL B 1 71 ? 40.772 8.508 17.169 1.000 13.770 68 VAL B N 1
ATOM 1452 C CA . VAL B 1 71 ? 39.597 8.345 16.262 1.000 15.760 68 VAL B CA 1
ATOM 1453 C C . VAL B 1 71 ? 39.270 6.851 16.076 1.000 16.060 68 VAL B C 1
ATOM 1454 O O . VAL B 1 71 ? 38.082 6.482 16.077 1.000 17.110 68 VAL B O 1
ATOM 1458 N N . VAL B 1 72 ? 40.271 5.996 15.981 1.000 15.250 69 VAL B N 1
ATOM 1459 C CA . VAL B 1 72 ? 40.049 4.526 15.883 1.000 14.440 69 VAL B CA 1
ATOM 1460 C C . VAL B 1 72 ? 39.560 3.988 17.226 1.000 18.050 69 VAL B C 1
ATOM 1461 O O . VAL B 1 72 ? 38.662 3.162 17.231 1.000 17.650 69 VAL B O 1
ATOM 1465 N N . GLY B 1 73 ? 40.114 4.465 18.334 1.000 18.380 70 GLY B N 1
ATOM 1466 C CA . GLY B 1 73 ? 39.605 4.135 19.676 1.000 21.010 70 GLY B CA 1
ATOM 1467 C C . GLY B 1 73 ? 39.547 2.643 19.960 1.000 22.500 70 GLY B C 1
ATOM 1468 O O . GLY B 1 73 ? 38.554 2.194 20.562 1.000 22.540 70 GLY B O 1
ATOM 1469 N N . GLY B 1 74 ? 40.524 1.848 19.528 1.000 19.030 71 GLY B N 1
ATOM 1470 C CA . GLY B 1 74 ? 40.478 0.400 19.837 1.000 20.930 71 GLY B CA 1
ATOM 1471 C C . GLY B 1 74 ? 39.625 -0.410 18.856 1.000 20.470 71 GLY B C 1
ATOM 1472 O O . GLY B 1 74 ? 39.619 -1.622 18.944 1.000 20.330 71 GLY B O 1
ATOM 1473 N N . CYS B 1 75 ? 38.901 0.237 17.950 1.000 17.070 72 CYS B N 1
ATOM 1474 C CA . CYS B 1 75 ? 38.129 -0.441 16.884 1.000 14.740 72 CYS B CA 1
ATOM 1475 C C . CYS B 1 75 ? 39.075 -1.045 15.854 1.000 12.380 72 CYS B C 1
ATOM 1476 O O . CYS B 1 75 ? 40.213 -0.550 15.678 1.000 14.670 72 CYS B O 1
ATOM 1479 N N . CYS B 1 76 ? 38.574 -2.041 15.131 1.000 12.460 73 CYS B N 1
ATOM 1480 C CA . CYS B 1 76 ? 39.171 -2.520 13.875 1.000 11.670 73 CYS B CA 1
ATOM 1481 C C . CYS B 1 76 ? 39.056 -1.429 12.814 1.000 13.220 73 CYS B C 1
ATOM 1482 O O . CYS B 1 76 ? 38.067 -0.686 12.806 1.000 11.740 73 CYS B O 1
ATOM 1485 N N . TYR B 1 77 ? 40.053 -1.340 11.951 1.000 12.320 74 TYR B N 1
ATOM 1486 C CA . TYR B 1 77 ? 40.042 -0.336 10.870 1.000 10.980 74 TYR B CA 1
ATOM 1487 C C . TYR B 1 77 ? 40.896 -0.855 9.733 1.000 14.730 74 TYR B C 1
ATOM 1488 O O . TYR B 1 77 ? 41.677 -1.813 9.936 1.000 13.820 74 TYR B O 1
ATOM 1497 N N . ARG B 1 78 ? 40.791 -0.196 8.592 1.000 11.960 75 ARG B N 1
ATOM 1498 C CA . ARG B 1 78 ? 41.588 -0.555 7.398 1.000 13.630 75 ARG B CA 1
ATOM 1499 C C . ARG B 1 78 ? 41.724 0.658 6.519 1.000 13.710 75 ARG B C 1
ATOM 1500 O O . ARG B 1 78 ? 40.863 1.563 6.574 1.000 13.580 75 ARG B O 1
ATOM 1508 N N . VAL B 1 79 ? 42.768 0.650 5.709 1.000 13.490 76 VAL B N 1
ATOM 1509 C CA . VAL B 1 79 ? 42.856 1.603 4.577 1.000 12.270 76 VAL B CA 1
ATOM 1510 C C . VAL B 1 79 ? 41.851 1.124 3.545 1.000 14.050 76 VAL B C 1
ATOM 1511 O O . VAL B 1 79 ? 41.779 -0.099 3.291 1.000 14.670 76 VAL B O 1
ATOM 1515 N N . ASN B 1 80 ? 41.052 2.021 3.026 1.000 13.240 77 ASN B N 1
ATOM 1516 C CA . ASN B 1 80 ? 40.071 1.704 1.983 1.000 14.140 77 ASN B CA 1
ATOM 1517 C C . ASN B 1 80 ? 40.025 2.892 1.018 1.000 13.500 77 ASN B C 1
ATOM 1518 O O . ASN B 1 80 ? 39.183 3.775 1.203 1.000 14.230 77 ASN B O 1
ATOM 1523 N N . ASN B 1 81 ? 40.910 2.894 0.023 1.000 13.590 78 ASN B N 1
ATOM 1524 C CA . ASN B 1 81 ? 40.952 3.932 -1.056 1.000 11.270 78 ASN B CA 1
ATOM 1525 C C . ASN B 1 81 ? 39.893 3.550 -2.102 1.000 16.400 78 ASN B C 1
ATOM 1526 O O . ASN B 1 81 ? 40.211 2.929 -3.147 1.000 15.400 78 ASN B O 1
ATOM 1531 N N . SER B 1 82 ? 38.649 3.831 -1.720 1.000 15.420 79 SER B N 1
ATOM 1532 C CA . SER B 1 82 ? 37.419 3.181 -2.210 1.000 16.540 79 SER B CA 1
ATOM 1533 C C . SER B 1 82 ? 37.219 3.434 -3.707 1.000 16.750 79 SER B C 1
ATOM 1534 O O . SER B 1 82 ? 36.457 2.651 -4.295 1.000 16.980 79 SER B O 1
ATOM 1537 N N . LEU B 1 83 ? 37.821 4.473 -4.319 1.000 14.210 80 LEU B N 1
ATOM 1538 C CA . LEU B 1 83 ? 37.583 4.756 -5.768 1.000 14.490 80 LEU B CA 1
ATOM 1539 C C . LEU B 1 83 ? 38.857 4.544 -6.585 1.000 12.260 80 LEU B C 1
ATOM 1540 O O . LEU B 1 83 ? 38.861 4.914 -7.792 1.000 13.280 80 LEU B O 1
ATOM 1545 N N . ASP B 1 84 ? 39.906 3.952 -6.012 1.000 15.070 81 ASP B N 1
ATOM 1546 C CA . ASP B 1 84 ? 41.175 3.738 -6.754 1.000 16.610 81 ASP B CA 1
ATOM 1547 C C . ASP B 1 84 ? 40.957 2.777 -7.921 1.000 16.080 81 ASP B C 1
ATOM 1548 O O . ASP B 1 84 ? 41.803 2.790 -8.829 1.000 16.650 81 ASP B O 1
ATOM 1553 N N . HIS B 1 85 ? 39.871 2.004 -7.947 1.000 14.340 82 HIS B N 1
ATOM 1554 C CA . HIS B 1 85 ? 39.566 1.129 -9.107 1.000 15.100 82 HIS B CA 1
ATOM 1555 C C . HIS B 1 85 ? 39.113 1.953 -10.316 1.000 17.310 82 HIS B C 1
ATOM 1556 O O . HIS B 1 85 ? 39.129 1.391 -11.430 1.000 16.990 82 HIS B O 1
ATOM 1563 N N . GLU B 1 86 ? 38.695 3.205 -10.132 1.000 14.940 83 GLU B N 1
ATOM 1564 C CA . GLU B 1 86 ? 38.256 4.074 -11.260 1.000 13.260 83 GLU B CA 1
ATOM 1565 C C . GLU B 1 86 ? 39.209 5.262 -11.412 1.000 15.130 83 GLU B C 1
ATOM 1566 O O . GLU B 1 86 ? 39.512 5.634 -12.544 1.000 17.480 83 GLU B O 1
ATOM 1572 N N . TYR B 1 87 ? 39.600 5.876 -10.308 1.000 10.940 84 TYR B N 1
ATOM 1573 C CA . TYR B 1 87 ? 40.257 7.206 -10.333 1.000 11.960 84 TYR B CA 1
ATOM 1574 C C . TYR B 1 87 ? 41.667 7.195 -9.760 1.000 13.270 84 TYR B C 1
ATOM 1575 O O . TYR B 1 87 ? 41.893 6.551 -8.767 1.000 14.150 84 TYR B O 1
ATOM 1584 N N . GLN B 1 88 ? 42.551 7.989 -10.379 1.000 10.970 85 GLN B N 1
ATOM 1585 C CA . GLN B 1 88 ? 43.790 8.465 -9.753 1.000 12.510 85 GLN B CA 1
ATOM 1586 C C . GLN B 1 88 ? 43.395 9.431 -8.637 1.000 13.310 85 GLN B C 1
ATOM 1587 O O . GLN B 1 88 ? 42.580 10.318 -8.827 1.000 11.950 85 GLN B O 1
ATOM 1593 N N . PRO B 1 89 ? 44.018 9.306 -7.444 1.000 10.390 86 PRO B N 1
ATOM 1594 C CA . PRO B 1 89 ? 43.825 10.273 -6.379 1.000 13.290 86 PRO B CA 1
ATOM 1595 C C . PRO B 1 89 ? 44.468 11.598 -6.776 1.000 13.160 86 PRO B C 1
ATOM 1596 O O . PRO B 1 89 ? 45.386 11.639 -7.624 1.000 11.090 86 PRO B O 1
ATOM 1600 N N . ARG B 1 90 ? 44.078 12.656 -6.083 1.000 12.580 87 ARG B N 1
ATOM 1601 C CA A ARG B 1 90 ? 44.812 13.945 -6.170 0.500 12.700 87 ARG B CA 1
ATOM 1602 C CA B ARG B 1 90 ? 44.806 13.945 -6.173 0.500 11.690 87 ARG B CA 1
ATOM 1603 C C . ARG B 1 90 ? 46.212 13.762 -5.596 1.000 13.450 87 ARG B C 1
ATOM 1604 O O . ARG B 1 90 ? 46.477 12.829 -4.841 1.000 13.320 87 ARG B O 1
ATOM 1619 N N . PRO B 1 91 ? 47.176 14.633 -5.956 1.000 12.610 88 PRO B N 1
ATOM 1620 C CA . PRO B 1 91 ? 48.494 14.582 -5.362 1.000 14.900 88 PRO B CA 1
ATOM 1621 C C . PRO B 1 91 ? 48.380 14.667 -3.843 1.000 13.810 88 PRO B C 1
ATOM 1622 O O . PRO B 1 91 ? 47.553 15.431 -3.351 1.000 13.340 88 PRO B O 1
ATOM 1626 N N . VAL B 1 92 ? 49.217 13.913 -3.132 1.000 15.520 89 VAL B N 1
ATOM 1627 C CA A VAL B 1 92 ? 49.154 13.835 -1.641 0.600 15.440 89 VAL B CA 1
ATOM 1628 C CA B VAL B 1 92 ? 49.140 13.833 -1.640 0.400 15.260 89 VAL B CA 1
ATOM 1629 C C . VAL B 1 92 ? 49.224 15.238 -1.024 1.000 16.520 89 VAL B C 1
ATOM 1630 O O . VAL B 1 92 ? 48.437 15.509 -0.110 1.000 13.930 89 VAL B O 1
ATOM 1637 N N . GLU B 1 93 ? 50.116 16.090 -1.535 1.000 14.870 90 GLU B N 1
ATOM 1638 C CA . GLU B 1 93 ? 50.301 17.468 -1.023 1.000 16.960 90 GLU B CA 1
ATOM 1639 C C . GLU B 1 93 ? 48.982 18.230 -1.106 1.000 14.510 90 GLU B C 1
ATOM 1640 O O . GLU B 1 93 ? 48.674 18.991 -0.196 1.000 12.560 90 GLU B O 1
ATOM 1646 N N . VAL B 1 94 ? 48.214 18.030 -2.175 1.000 13.000 91 VAL B N 1
ATOM 1647 C CA . VAL B 1 94 ? 46.939 18.733 -2.415 1.000 12.740 91 VAL B CA 1
ATOM 1648 C C . VAL B 1 94 ? 45.870 18.140 -1.493 1.000 12.580 91 VAL B C 1
ATOM 1649 O O . VAL B 1 94 ? 45.085 18.892 -0.989 1.000 14.170 91 VAL B O 1
ATOM 1653 N N . ILE B 1 95 ? 45.801 16.822 -1.367 1.000 13.100 92 ILE B N 1
ATOM 1654 C CA . ILE B 1 95 ? 44.807 16.175 -0.478 1.000 13.690 92 ILE B CA 1
ATOM 1655 C C . ILE B 1 95 ? 44.967 16.768 0.923 1.000 14.870 92 ILE B C 1
ATOM 1656 O O . ILE B 1 95 ? 43.949 17.199 1.503 1.000 15.590 92 ILE B O 1
ATOM 1661 N N . ILE B 1 96 ? 46.204 16.811 1.408 1.000 11.500 93 ILE B N 1
ATOM 1662 C CA . ILE B 1 96 ? 46.474 17.230 2.808 1.000 14.270 93 ILE B CA 1
ATOM 1663 C C . ILE B 1 96 ? 46.217 18.735 2.959 1.000 14.050 93 ILE B C 1
ATOM 1664 O O . ILE B 1 96 ? 45.583 19.126 3.925 1.000 15.270 93 ILE B O 1
ATOM 1669 N N . SER B 1 97 ? 46.638 19.574 2.013 1.000 16.450 94 SER B N 1
ATOM 1670 C CA A SER B 1 97 ? 46.424 21.039 2.121 0.600 17.120 94 SER B CA 1
ATOM 1671 C CA B SER B 1 97 ? 46.420 21.042 2.075 0.400 16.420 94 SER B CA 1
ATOM 1672 C C . SER B 1 97 ? 44.917 21.340 2.002 1.000 15.980 94 SER B C 1
ATOM 1673 O O . SER B 1 97 ? 44.436 22.215 2.739 1.000 17.810 94 SER B O 1
ATOM 1678 N N . SER B 1 98 ? 44.184 20.633 1.147 1.000 15.240 95 SER B N 1
ATOM 1679 C CA A SER B 1 98 ? 42.709 20.783 1.017 0.600 16.800 95 SER B CA 1
ATOM 1680 C CA B SER B 1 98 ? 42.715 20.832 1.020 0.400 16.000 95 SER B CA 1
ATOM 1681 C C . SER B 1 98 ? 42.034 20.434 2.341 1.000 15.810 95 SER B C 1
ATOM 1682 O O . SER B 1 98 ? 41.085 21.148 2.745 1.000 16.130 95 SER B O 1
ATOM 1687 N N . ALA B 1 99 ? 42.483 19.355 2.956 1.000 11.980 96 ALA B N 1
ATOM 1688 C CA . ALA B 1 99 ? 41.930 18.847 4.230 1.000 12.660 96 ALA B CA 1
ATOM 1689 C C . ALA B 1 99 ? 42.169 19.898 5.329 1.000 12.860 96 ALA B C 1
ATOM 1690 O O . ALA B 1 99 ? 41.259 20.206 6.080 1.000 13.660 96 ALA B O 1
ATOM 1692 N N . LYS B 1 100 ? 43.368 20.475 5.368 1.000 13.550 97 LYS B N 1
ATOM 1693 C CA . LYS B 1 100 ? 43.741 21.475 6.389 1.000 16.520 97 LYS B CA 1
ATOM 1694 C C . LYS B 1 100 ? 42.889 22.724 6.226 1.000 14.900 97 LYS B C 1
ATOM 1695 O O . LYS B 1 100 ? 42.440 23.264 7.261 1.000 16.690 97 LYS B O 1
ATOM 1701 N N . GLU B 1 101 ? 42.584 23.110 4.994 1.000 15.170 98 GLU B N 1
ATOM 1702 C CA . GLU B 1 101 ? 41.778 24.330 4.726 1.000 17.370 98 GLU B CA 1
ATOM 1703 C C . GLU B 1 101 ? 40.343 24.142 5.242 1.000 18.870 98 GLU B C 1
ATOM 1704 O O . GLU B 1 101 ? 39.705 25.157 5.517 1.000 21.880 98 GLU B O 1
ATOM 1710 N N . MET B 1 102 ? 39.855 22.906 5.391 1.000 14.020 99 MET B N 1
ATOM 1711 C CA . MET B 1 102 ? 38.455 22.586 5.783 1.000 14.440 99 MET B CA 1
ATOM 1712 C C . MET B 1 102 ? 38.341 22.519 7.312 1.000 12.260 99 MET B C 1
ATOM 1713 O O . MET B 1 102 ? 37.209 22.538 7.812 1.000 14.020 99 MET B O 1
ATOM 1718 N N . VAL B 1 103 ? 39.443 22.525 8.066 1.000 13.340 100 VAL B N 1
ATOM 1719 C CA . VAL B 1 103 ? 39.374 22.332 9.536 1.000 13.930 100 VAL B CA 1
ATOM 1720 C C . VAL B 1 103 ? 38.572 23.462 10.174 1.000 15.560 100 VAL B C 1
ATOM 1721 O O . VAL B 1 103 ? 38.798 24.616 9.814 1.000 15.680 100 VAL B O 1
ATOM 1725 N N . GLY B 1 104 ? 37.605 23.104 11.023 1.000 11.040 101 GLY B N 1
ATOM 1726 C CA . GLY B 1 104 ? 36.753 24.066 11.726 1.000 14.660 101 GLY B CA 1
ATOM 1727 C C . GLY B 1 104 ? 35.446 24.326 10.998 1.000 16.000 101 GLY B C 1
ATOM 1728 O O . GLY B 1 104 ? 34.598 25.028 11.590 1.000 13.750 101 GLY B O 1
ATOM 1729 N N . GLN B 1 105 ? 35.273 23.805 9.774 1.000 13.280 102 GLN B N 1
ATOM 1730 C CA A GLN B 1 105 ? 34.006 23.921 9.010 0.500 14.690 102 GLN B CA 1
ATOM 1731 C CA B GLN B 1 105 ? 33.978 23.995 9.083 0.500 15.190 102 GLN B CA 1
ATOM 1732 C C . GLN B 1 105 ? 32.984 22.973 9.642 1.000 16.890 102 GLN B C 1
ATOM 1733 O O . GLN B 1 105 ? 33.412 21.933 10.200 1.000 13.980 102 GLN B O 1
ATOM 1744 N N . LYS B 1 106 ? 31.707 23.303 9.523 1.000 17.230 103 LYS B N 1
ATOM 1745 C CA . LYS B 1 106 ? 30.605 22.454 10.004 1.000 19.660 103 LYS B CA 1
ATOM 1746 C C . LYS B 1 106 ? 29.756 22.007 8.824 1.000 24.450 103 LYS B C 1
ATOM 1747 O O . LYS B 1 106 ? 29.551 22.785 7.887 1.000 21.220 103 LYS B O 1
ATOM 1753 N N . MET B 1 107 ? 29.330 20.751 8.873 1.000 20.380 104 MET B N 1
ATOM 1754 C CA . MET B 1 107 ? 28.587 20.087 7.781 1.000 19.220 104 MET B CA 1
ATOM 1755 C C . MET B 1 107 ? 27.527 19.203 8.430 1.000 20.700 104 MET B C 1
ATOM 1756 O O . MET B 1 107 ? 27.717 18.843 9.628 1.000 20.750 104 MET B O 1
ATOM 1761 N N . LYS B 1 108 ? 26.427 18.882 7.741 1.000 19.700 105 LYS B N 1
ATOM 1762 C CA . LYS B 1 108 ? 25.322 18.104 8.388 1.000 20.240 105 LYS B CA 1
ATOM 1763 C C . LYS B 1 108 ? 25.880 16.788 8.981 1.000 21.950 105 LYS B C 1
ATOM 1764 O O . LYS B 1 108 ? 26.652 16.078 8.303 1.000 34.580 105 LYS B O 1
ATOM 1770 N N . TYR B 1 109 ? 25.654 16.564 10.270 1.000 27.470 106 TYR B N 1
ATOM 1771 C CA . TYR B 1 109 ? 26.042 15.306 10.959 1.000 32.050 106 TYR B CA 1
ATOM 1772 C C . TYR B 1 109 ? 24.860 14.346 10.797 1.000 20.480 106 TYR B C 1
ATOM 1773 O O . TYR B 1 109 ? 23.858 14.572 11.419 1.000 25.090 106 TYR B O 1
ATOM 1782 N N . SER B 1 110 ? 24.955 13.368 9.906 1.000 20.170 107 SER B N 1
ATOM 1783 C CA . SER B 1 110 ? 23.946 12.291 9.826 1.000 19.930 107 SER B CA 1
ATOM 1784 C C . SER B 1 110 ? 24.651 10.974 9.499 1.000 17.800 107 SER B C 1
ATOM 1785 O O . SER B 1 110 ? 25.206 10.843 8.397 1.000 15.600 107 SER B O 1
ATOM 1788 N N . ILE B 1 111 ? 24.602 9.994 10.394 1.000 15.160 108 ILE B N 1
ATOM 1789 C CA . ILE B 1 111 ? 25.206 8.676 10.048 1.000 12.010 108 ILE B CA 1
ATOM 1790 C C . ILE B 1 111 ? 24.523 8.121 8.796 1.000 12.620 1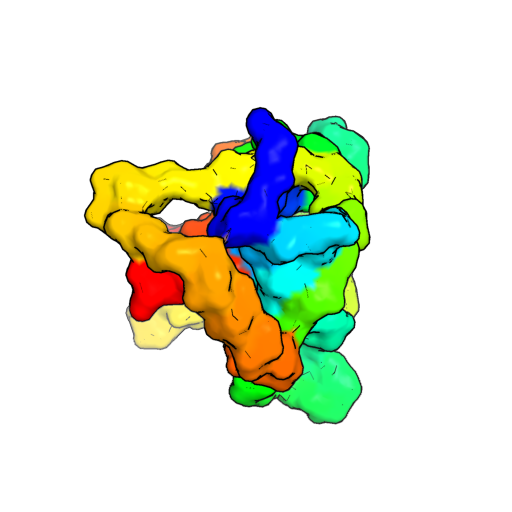08 ILE B C 1
ATOM 1791 O O . ILE B 1 111 ? 25.210 7.562 7.928 1.000 13.130 108 ILE B O 1
ATOM 1796 N N . VAL B 1 112 ? 23.198 8.241 8.704 1.000 12.940 109 VAL B N 1
ATOM 1797 C CA . VAL B 1 112 ? 22.439 7.671 7.560 1.000 11.560 109 VAL B CA 1
ATOM 1798 C C . VAL B 1 112 ? 22.923 8.293 6.231 1.000 15.120 109 VAL B C 1
ATOM 1799 O O . VAL B 1 112 ? 22.964 7.567 5.242 1.000 15.130 109 VAL B O 1
ATOM 1803 N N . SER B 1 113 ? 23.289 9.570 6.225 1.000 15.470 110 SER B N 1
ATOM 1804 C CA . SER B 1 113 ? 23.699 10.320 5.010 1.000 17.020 110 SER B CA 1
ATOM 1805 C C . SER B 1 113 ? 25.094 9.883 4.537 1.000 17.920 110 SER B C 1
ATOM 1806 O O . SER B 1 113 ? 25.433 10.216 3.375 1.000 17.670 110 SER B O 1
ATOM 1809 N N . ARG B 1 114 ? 25.878 9.223 5.396 1.000 13.430 111 ARG B N 1
ATOM 1810 C CA . ARG B 1 114 ? 27.297 8.826 5.148 1.000 13.000 111 ARG B CA 1
ATOM 1811 C C . ARG B 1 114 ? 28.143 10.068 4.792 1.000 15.110 111 ARG B C 1
ATOM 1812 O O . ARG B 1 114 ? 29.137 9.953 4.048 1.000 15.310 111 ARG B O 1
ATOM 1820 N N . ASN B 1 115 ? 27.833 11.220 5.392 1.000 14.200 112 ASN B N 1
ATOM 1821 C CA . ASN B 1 115 ? 28.594 12.474 5.167 1.000 17.010 112 ASN B CA 1
ATOM 1822 C C . ASN B 1 115 ? 30.067 12.280 5.504 1.000 15.080 112 ASN B C 1
ATOM 1823 O O . ASN B 1 115 ? 30.917 12.915 4.821 1.000 14.930 112 ASN B O 1
ATOM 1828 N N . CYS B 1 116 ? 30.407 11.545 6.559 1.000 14.960 113 CYS B N 1
ATOM 1829 C CA . CYS B 1 116 ? 31.827 11.389 6.944 1.000 15.920 113 CYS B CA 1
ATOM 1830 C C . CYS B 1 116 ? 32.599 10.735 5.784 1.000 13.170 113 CYS B C 1
ATOM 1831 O O . CYS B 1 116 ? 33.739 11.161 5.491 1.000 13.690 113 CYS B O 1
ATOM 1834 N N . GLU B 1 117 ? 31.994 9.787 5.095 1.000 13.620 114 GLU B N 1
ATOM 1835 C CA . GLU B 1 117 ? 32.628 9.092 3.956 1.000 14.080 114 GLU B CA 1
ATOM 1836 C C . GLU B 1 117 ? 32.689 10.052 2.766 1.000 13.900 114 GLU B C 1
ATOM 1837 O O . GLU B 1 117 ? 33.762 10.182 2.143 1.000 13.450 114 GLU B O 1
ATOM 1843 N N . HIS B 1 118 ? 31.594 10.736 2.466 1.000 14.540 115 HIS B N 1
ATOM 1844 C CA . HIS B 1 118 ? 31.547 11.675 1.318 1.000 17.750 115 HIS B CA 1
ATOM 1845 C C . HIS B 1 118 ? 32.631 12.744 1.488 1.000 14.960 115 HIS B C 1
ATOM 1846 O O . HIS B 1 118 ? 33.318 13.069 0.507 1.000 16.200 115 HIS B O 1
ATOM 1853 N N . PHE B 1 119 ? 32.783 13.267 2.694 1.000 13.160 116 PHE B N 1
ATOM 1854 C CA . PHE B 1 119 ? 33.731 14.360 2.982 1.000 13.210 116 PHE B CA 1
ATOM 1855 C C . PHE B 1 119 ? 35.150 13.885 2.628 1.000 15.780 116 PHE B C 1
ATOM 1856 O O . PHE B 1 119 ? 35.846 14.588 1.888 1.000 12.480 116 PHE B O 1
ATOM 1864 N N . VAL B 1 120 ? 35.599 12.734 3.131 1.000 13.600 117 VAL B N 1
ATOM 1865 C CA . VAL B 1 120 ? 37.023 12.350 2.914 1.000 13.210 117 VAL B CA 1
ATOM 1866 C C . VAL B 1 120 ? 37.207 11.838 1.486 1.000 12.420 117 VAL B C 1
ATOM 1867 O O . VAL B 1 120 ? 38.326 12.009 0.944 1.000 11.480 117 VAL B O 1
ATOM 1871 N N . THR B 1 121 ? 36.225 11.196 0.876 1.000 13.190 118 THR B N 1
ATOM 1872 C CA A THR B 1 121 ? 36.355 10.745 -0.531 0.500 12.740 118 THR B CA 1
ATOM 1873 C CA B THR B 1 121 ? 36.368 10.748 -0.534 0.500 12.490 118 THR B CA 1
ATOM 1874 C C . THR B 1 121 ? 36.535 11.976 -1.439 1.000 13.240 118 THR B C 1
ATOM 1875 O O . THR B 1 121 ? 37.390 11.934 -2.335 1.000 13.340 118 THR B O 1
ATOM 1882 N N . GLN B 1 122 ? 35.795 13.046 -1.179 1.000 11.090 119 GLN B N 1
ATOM 1883 C CA . GLN B 1 122 ? 35.979 14.303 -1.945 1.000 12.820 119 GLN B CA 1
ATOM 1884 C C . GLN B 1 122 ? 37.392 14.861 -1.754 1.000 12.820 119 GLN B C 1
ATOM 1885 O O . GLN B 1 122 ? 37.959 15.384 -2.733 1.000 13.540 119 GLN B O 1
ATOM 1891 N N . LEU B 1 123 ? 37.970 14.782 -0.555 1.000 10.730 120 LEU B N 1
ATOM 1892 C CA . LEU B 1 123 ? 39.348 15.287 -0.329 1.000 11.200 120 LEU B CA 1
ATOM 1893 C C . LEU B 1 123 ? 40.350 14.474 -1.159 1.000 12.540 120 LEU B C 1
ATOM 1894 O O . LEU B 1 123 ? 41.259 15.076 -1.760 1.000 12.760 120 LEU B O 1
ATOM 1899 N N . ARG B 1 124 ? 40.197 13.155 -1.221 1.000 11.210 121 ARG B N 1
ATOM 1900 C CA . ARG B 1 124 ? 41.174 12.294 -1.926 1.000 12.630 121 ARG B CA 1
ATOM 1901 C C . ARG B 1 124 ? 40.988 12.401 -3.450 1.000 11.340 121 ARG B C 1
ATOM 1902 O O . ARG B 1 124 ? 42.025 12.416 -4.156 1.000 11.990 121 ARG B O 1
ATOM 1910 N N . TYR B 1 125 ? 39.758 12.417 -3.960 1.000 11.510 122 TYR B N 1
ATOM 1911 C CA . TYR B 1 125 ? 39.494 12.241 -5.407 1.000 10.960 122 TYR B CA 1
ATOM 1912 C C . TYR B 1 125 ? 39.006 13.536 -6.069 1.000 13.720 122 TYR B C 1
ATOM 1913 O O . TYR B 1 125 ? 39.170 13.674 -7.292 1.000 12.610 122 TYR B O 1
ATOM 1922 N N . GLY B 1 126 ? 38.389 14.442 -5.308 1.000 14.690 123 GLY B N 1
ATOM 1923 C CA . GLY B 1 126 ? 37.731 15.642 -5.846 1.000 17.750 123 GLY B CA 1
ATOM 1924 C C . GLY B 1 126 ? 36.228 15.488 -5.815 1.000 25.550 123 GLY B C 1
ATOM 1925 O O . GLY B 1 126 ? 35.540 16.433 -6.217 1.000 28.020 123 GLY B O 1
#

InterPro domains:
  IPR007053 LRAT domain [PF04970] (7-125)
  IPR007053 LRAT domain [PS51934] (13-129)
  IPR051496 H-rev107 Phospholipase/Acyltransferase [PTHR13943] (5-148)

Sequence (236 aa):
QEPKPGDLIEIFRLGYEHWALYIGDGYVIHLAPPSEYPGAGSSSVFSVLSSNSSAEVKRERLEDVVGGCCYRVNNSLDHEYQPRRPVEVIISSSAKEMVGQKKMKYSIVSSRNCEHFVTQLRYGQEPKPGDLIEIFRLGYEHWALYIGDGYVIHLAPPSEYPGAGSSSVFSVLSNSAEVKRERLEDVVGGCCYRVNNSLDHEYQPRRPVVEVIISSSSAKEMVGQQKMKYSIVSRNCEHFVTTQLRYG